Protein AF-A7SGN0-F1 (afdb_monomer_lite)

InterPro domains:
  IPR000584 Voltage-dependent calcium channel, L-type, beta subunit [PR01626] (2-16)
  IPR000584 Voltage-dependent calcium channel, L-type, beta subunit [PR01626] (17-31)
  IPR000584 Voltage-dependent calcium channel, L-type, beta subunit [PR01626] (32-47)
  IPR000584 Voltage-dependent calcium channel, L-type, beta subunit [PR01626] (48-62)
  IPR000584 Voltage-dependent calcium channel, L-type, beta subunit [PR01626] (83-97)
  IPR000584 Voltage-dependent calcium channel, L-type, beta subunit [PR01626] (98-113)
  IPR000584 Voltage-dependent calcium channel, L-type, beta subunit [PR01626] (116-132)
  IPR000584 Voltage-dependent calcium channel, L-type, beta subunit [PR01626] (151-162)
  IPR008145 Guanylate kinase/L-type calcium channel beta subunit [PF00625] (9-187)
  IPR008145 Guanylate kinase/L-type calcium channel beta subunit [SM00072] (8-189)
  IPR027417 P-loop containing nucleoside triphosphate hydrolase [G3DSA:3.40.50.300] (10-194)
  IPR027417 P-loop containing nucleoside triphosphate hydrolase [SSF52540] (8-192)

Structure (mmCIF, N/CA/C/O backbone):
data_AF-A7SGN0-F1
#
_entry.id   AF-A7SGN0-F1
#
loop_
_atom_site.group_PDB
_atom_site.id
_atom_site.type_symbol
_atom_site.label_atom_id
_atom_site.label_alt_id
_atom_site.label_comp_id
_atom_site.label_asym_id
_atom_site.label_entity_id
_atom_site.label_seq_id
_atom_site.pdbx_PDB_ins_code
_atom_site.Cartn_x
_atom_site.Cartn_y
_atom_site.Cartn_z
_atom_site.occupancy
_atom_site.B_iso_or_equiv
_atom_site.auth_seq_id
_atom_site.auth_comp_id
_atom_site.auth_asym_id
_atom_site.auth_atom_id
_atom_site.pdbx_PDB_model_num
ATOM 1 N N . PRO A 1 1 ? 1.847 -3.133 27.136 1.00 65.00 1 PRO A N 1
ATOM 2 C CA . PRO A 1 1 ? 0.813 -3.949 27.829 1.00 65.00 1 PRO A CA 1
ATOM 3 C C . PRO A 1 1 ? 0.774 -5.333 27.152 1.00 65.00 1 PRO A C 1
ATOM 5 O O . PRO A 1 1 ? 1.504 -5.464 26.176 1.00 65.00 1 PRO A O 1
ATOM 8 N N . PRO A 1 2 ? 0.049 -6.362 27.632 1.00 83.50 2 PRO A N 1
ATOM 9 C CA . PRO A 1 2 ? -0.048 -7.627 26.886 1.00 83.50 2 PRO A CA 1
ATOM 10 C C . PRO A 1 2 ? -0.832 -7.475 25.571 1.00 83.50 2 PRO A C 1
ATOM 12 O O . PRO A 1 2 ? -0.606 -8.236 24.641 1.00 83.50 2 PRO A O 1
ATOM 15 N N . TYR A 1 3 ? -1.699 -6.461 25.488 1.00 84.56 3 TYR A N 1
ATOM 16 C CA . TYR A 1 3 ? -2.471 -6.112 24.299 1.00 84.56 3 TYR A CA 1
ATOM 17 C C . TYR A 1 3 ? -2.173 -4.684 23.856 1.00 84.56 3 TYR A C 1
ATOM 19 O O . TYR A 1 3 ? -1.850 -3.816 24.677 1.00 84.56 3 TYR A O 1
ATOM 27 N N . GLU A 1 4 ? -2.322 -4.452 22.559 1.00 82.69 4 GLU A N 1
ATOM 28 C CA . GLU A 1 4 ? -2.189 -3.150 21.920 1.00 82.69 4 GLU A CA 1
ATOM 29 C C . GLU A 1 4 ? -3.465 -2.846 21.147 1.00 82.69 4 GLU A C 1
ATOM 31 O O . GLU A 1 4 ? -4.068 -3.734 20.546 1.00 82.69 4 GLU A O 1
ATOM 36 N N . VAL A 1 5 ? -3.886 -1.584 21.190 1.00 87.38 5 VAL A N 1
ATOM 37 C CA . VAL A 1 5 ? -5.016 -1.121 20.388 1.00 87.38 5 VAL A CA 1
ATOM 38 C C . VAL A 1 5 ? -4.517 -0.911 18.965 1.00 87.38 5 VAL A C 1
ATOM 40 O O . VAL A 1 5 ? -3.531 -0.206 18.757 1.00 87.38 5 VAL A O 1
ATOM 43 N N . VAL A 1 6 ? -5.209 -1.527 18.015 1.00 92.75 6 VAL A N 1
ATOM 44 C CA . VAL A 1 6 ? -4.994 -1.381 16.574 1.00 92.75 6 VAL A CA 1
ATOM 45 C C . VAL A 1 6 ? -6.333 -1.055 15.902 1.00 92.75 6 VAL A C 1
ATOM 47 O O . VAL A 1 6 ? -7.386 -1.267 16.516 1.00 92.75 6 VAL A O 1
ATOM 50 N N . PRO A 1 7 ? -6.334 -0.513 14.673 1.00 94.44 7 PRO A N 1
ATOM 51 C CA . PRO A 1 7 ? -7.563 -0.282 13.921 1.00 94.44 7 PRO A CA 1
ATOM 52 C C . PRO A 1 7 ? -8.379 -1.573 13.746 1.00 94.44 7 PRO A C 1
ATOM 54 O O . PRO A 1 7 ? -7.808 -2.655 13.618 1.00 94.44 7 PRO A O 1
ATOM 57 N N . ALA A 1 8 ? -9.711 -1.458 13.706 1.00 92.94 8 ALA A N 1
ATOM 58 C CA . ALA A 1 8 ? -10.604 -2.618 13.566 1.00 92.94 8 ALA A CA 1
ATOM 59 C C . ALA A 1 8 ? -10.400 -3.358 12.229 1.00 92.94 8 ALA A C 1
ATOM 61 O O . ALA A 1 8 ? -10.474 -4.581 12.163 1.00 92.94 8 ALA A O 1
ATOM 62 N N . THR A 1 9 ? -10.066 -2.604 11.183 1.00 96.94 9 THR A N 1
ATOM 63 C CA . THR A 1 9 ? -9.566 -3.113 9.904 1.00 96.94 9 THR A CA 1
ATOM 64 C C . THR A 1 9 ? -8.139 -2.621 9.724 1.00 96.94 9 THR A C 1
ATOM 66 O O . THR A 1 9 ? -7.898 -1.415 9.746 1.00 96.94 9 THR A O 1
ATOM 69 N N . ARG A 1 10 ? -7.183 -3.533 9.528 1.00 97.69 10 ARG A N 1
ATOM 70 C CA . ARG A 1 10 ? -5.787 -3.174 9.250 1.00 97.69 10 ARG A CA 1
ATOM 71 C C . ARG A 1 10 ? -5.743 -2.405 7.919 1.00 97.69 10 ARG A C 1
ATOM 73 O O . ARG A 1 10 ? -6.211 -2.933 6.908 1.00 97.69 10 ARG A O 1
ATOM 80 N N . PRO A 1 11 ? -5.210 -1.171 7.881 1.00 98.06 11 PRO A N 1
ATOM 81 C CA . PRO A 1 11 ? -5.116 -0.420 6.638 1.00 98.06 11 PRO A CA 1
ATOM 82 C C . PRO A 1 11 ? -4.122 -1.082 5.677 1.00 98.06 11 PRO A C 1
ATOM 84 O O . PRO A 1 11 ? -3.054 -1.527 6.087 1.00 98.06 11 PRO A O 1
ATOM 87 N N . ILE A 1 12 ? -4.450 -1.111 4.391 1.00 98.69 12 ILE A N 1
ATOM 88 C CA . ILE A 1 12 ? -3.600 -1.649 3.330 1.00 98.69 12 ILE A CA 1
ATOM 89 C C . ILE A 1 12 ? -2.629 -0.570 2.854 1.00 98.69 12 ILE A C 1
ATOM 91 O O . ILE A 1 12 ? -3.043 0.532 2.487 1.00 98.69 12 ILE A O 1
ATOM 95 N N . ILE A 1 13 ? -1.343 -0.902 2.805 1.00 98.56 13 ILE A N 1
ATOM 96 C CA . ILE A 1 13 ? -0.293 -0.072 2.213 1.00 98.56 13 ILE A CA 1
ATOM 97 C C . ILE A 1 13 ? 0.372 -0.872 1.104 1.00 98.56 13 ILE A C 1
ATOM 99 O O . ILE A 1 13 ? 0.836 -1.986 1.326 1.00 98.56 13 ILE A O 1
ATOM 103 N N . VAL A 1 14 ? 0.437 -0.281 -0.088 1.00 98.62 14 VAL A N 1
ATOM 104 C CA . VAL A 1 14 ? 1.143 -0.865 -1.231 1.00 98.62 14 VAL A CA 1
ATOM 105 C C . VAL A 1 14 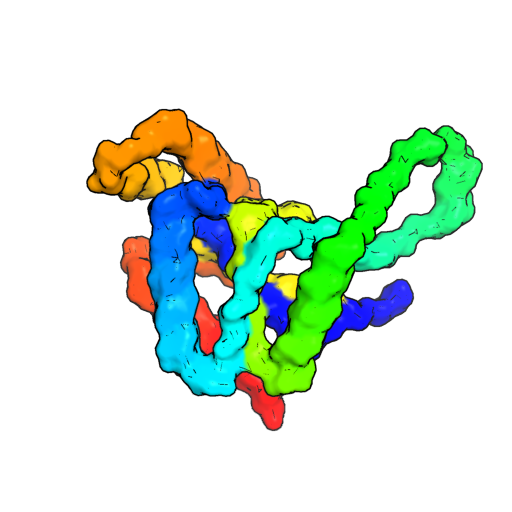? 2.517 -0.213 -1.353 1.00 98.62 14 VAL A C 1
ATOM 107 O O . VAL A 1 14 ? 2.622 1.014 -1.315 1.00 98.62 14 VAL A O 1
ATOM 110 N N . LEU A 1 15 ? 3.553 -1.033 -1.500 1.00 98.56 15 LEU A N 1
ATOM 111 C CA . LEU A 1 15 ? 4.943 -0.652 -1.737 1.00 98.56 15 LEU A CA 1
ATOM 112 C C . LEU A 1 15 ? 5.406 -1.168 -3.106 1.00 98.56 15 LEU A C 1
ATOM 114 O O . LEU A 1 15 ? 4.894 -2.164 -3.615 1.00 98.56 15 LEU A O 1
ATOM 118 N N . GLY A 1 16 ? 6.449 -0.548 -3.657 1.00 97.38 16 GLY A N 1
ATOM 119 C CA . GLY A 1 16 ? 7.073 -0.990 -4.904 1.00 97.38 16 GLY A CA 1
ATOM 120 C C . GLY A 1 16 ? 6.314 -0.561 -6.169 1.00 97.38 16 GLY A C 1
ATOM 121 O O . GLY A 1 16 ? 5.368 0.199 -6.092 1.00 97.38 16 GLY A O 1
ATOM 122 N N . PRO A 1 17 ? 6.762 -0.951 -7.372 1.00 96.81 17 PRO A N 1
ATOM 123 C CA . PRO A 1 17 ? 8.026 -1.641 -7.626 1.00 96.81 17 PRO A CA 1
ATOM 124 C C . PRO A 1 17 ? 9.260 -0.789 -7.327 1.00 96.81 17 PRO A C 1
ATOM 126 O O . PRO A 1 17 ? 10.374 -1.303 -7.280 1.00 96.81 17 PRO A O 1
ATOM 129 N N . SER A 1 18 ? 9.091 0.516 -7.127 1.00 96.81 18 SER A N 1
ATOM 130 C CA . SER A 1 18 ? 10.164 1.454 -6.812 1.00 96.81 18 SER A CA 1
ATOM 131 C C . SER A 1 18 ? 9.656 2.550 -5.876 1.00 96.81 18 SER A C 1
ATOM 133 O O . SER A 1 18 ? 8.632 2.395 -5.219 1.00 96.81 18 SER A O 1
ATOM 135 N N . LEU A 1 19 ? 10.378 3.665 -5.816 1.00 95.69 19 LEU A N 1
ATOM 136 C CA . LEU A 1 19 ? 9.994 4.843 -5.057 1.00 95.69 19 LEU A CA 1
ATOM 137 C C . LEU A 1 19 ? 8.707 5.466 -5.626 1.00 95.69 19 LEU A C 1
ATOM 139 O O . LEU A 1 19 ? 8.534 5.557 -6.846 1.00 95.69 19 LEU A O 1
ATOM 143 N N . ARG A 1 20 ? 7.833 5.919 -4.730 1.00 95.00 20 ARG A N 1
ATOM 144 C CA . ARG A 1 20 ? 6.690 6.802 -4.980 1.00 95.00 20 ARG A CA 1
ATOM 145 C C . ARG A 1 20 ? 7.161 8.180 -5.455 1.00 95.00 20 ARG A C 1
ATOM 147 O O . ARG A 1 20 ? 8.324 8.547 -5.271 1.00 95.00 20 ARG A O 1
ATOM 154 N N . GLY A 1 21 ? 6.262 8.939 -6.079 1.00 93.25 21 GLY A N 1
ATOM 155 C CA . GLY A 1 21 ? 6.582 10.246 -6.670 1.00 93.25 21 GLY A CA 1
ATOM 156 C C . GLY A 1 21 ? 7.261 10.146 -8.041 1.00 93.25 21 GLY A C 1
ATOM 157 O O . GLY A 1 21 ? 7.720 11.150 -8.593 1.00 93.25 21 GLY A O 1
ATOM 158 N N . TYR A 1 22 ? 7.334 8.935 -8.600 1.00 93.44 22 TYR A N 1
ATOM 159 C CA . TYR A 1 22 ? 7.829 8.668 -9.942 1.00 93.44 22 TYR A CA 1
ATOM 160 C C . TYR A 1 22 ? 6.749 8.009 -10.789 1.00 93.44 22 TYR A C 1
ATOM 162 O O . TYR A 1 22 ? 6.001 7.143 -10.342 1.00 93.44 22 TYR A O 1
ATOM 170 N N . GLU A 1 23 ? 6.723 8.397 -12.062 1.00 93.12 23 GLU A N 1
ATOM 171 C CA . GLU A 1 23 ? 5.628 8.104 -12.984 1.00 93.12 23 GLU A CA 1
ATOM 172 C C . GLU A 1 23 ? 5.308 6.607 -13.122 1.00 93.12 23 GLU A C 1
ATOM 174 O O . GLU A 1 23 ? 4.135 6.250 -13.149 1.00 93.12 23 GLU A O 1
ATOM 179 N N . VAL A 1 24 ? 6.316 5.728 -13.200 1.00 94.00 24 VAL A N 1
ATOM 180 C CA . VAL A 1 24 ? 6.081 4.279 -13.354 1.00 94.00 24 VAL A CA 1
ATOM 181 C C . VAL A 1 24 ? 5.391 3.710 -12.111 1.00 94.00 24 VAL A C 1
ATOM 183 O O . VAL A 1 24 ? 4.318 3.123 -12.235 1.00 94.00 24 VAL A O 1
ATOM 186 N N . THR A 1 25 ? 5.962 3.937 -10.926 1.00 96.12 25 THR A N 1
ATOM 187 C CA . THR A 1 25 ? 5.409 3.476 -9.644 1.00 96.12 25 THR A CA 1
ATOM 188 C C . THR A 1 25 ? 4.004 4.028 -9.407 1.00 96.12 25 THR A C 1
ATOM 190 O O . THR A 1 25 ? 3.069 3.272 -9.146 1.00 96.12 25 THR A O 1
ATOM 193 N N . ASP A 1 26 ? 3.821 5.343 -9.563 1.00 96.19 26 ASP A N 1
ATOM 194 C CA . ASP A 1 26 ? 2.551 6.001 -9.247 1.00 96.19 26 ASP A CA 1
ATOM 195 C C . ASP A 1 26 ? 1.432 5.598 -10.216 1.00 96.19 26 ASP A C 1
ATOM 197 O O . ASP A 1 26 ? 0.273 5.489 -9.812 1.00 96.19 26 ASP A O 1
ATOM 201 N N . LEU A 1 27 ? 1.747 5.334 -11.490 1.00 96.25 27 LEU A N 1
ATOM 202 C CA . LEU A 1 27 ? 0.755 4.832 -12.441 1.00 96.25 27 LEU A CA 1
ATOM 203 C C . LEU A 1 27 ? 0.354 3.388 -12.158 1.00 96.25 27 LEU A C 1
ATOM 205 O O . LEU A 1 27 ? -0.831 3.079 -12.278 1.00 96.25 27 LEU A O 1
ATOM 209 N N . MET A 1 28 ? 1.293 2.529 -11.752 1.00 97.12 28 MET A N 1
ATOM 210 C CA . MET A 1 28 ? 0.972 1.160 -11.340 1.00 97.12 28 MET A CA 1
ATOM 211 C C . MET A 1 28 ? 0.078 1.158 -10.099 1.00 97.12 28 MET A C 1
ATOM 213 O O . MET A 1 28 ? -0.975 0.523 -10.108 1.00 97.12 28 MET A O 1
ATOM 217 N N . HIS A 1 29 ? 0.419 1.951 -9.079 1.00 98.31 29 HIS A N 1
ATOM 218 C CA . HIS A 1 29 ? -0.422 2.121 -7.890 1.00 98.31 29 HIS A CA 1
ATOM 219 C C . HIS A 1 29 ? -1.809 2.644 -8.254 1.00 98.31 29 HIS A C 1
ATOM 221 O O . HIS A 1 29 ? -2.818 2.070 -7.857 1.00 98.31 29 HIS A O 1
ATOM 227 N N . LYS A 1 30 ? -1.884 3.697 -9.075 1.00 98.31 30 LYS A N 1
ATOM 228 C CA . LYS A 1 30 ? -3.160 4.261 -9.524 1.00 98.31 30 LYS A CA 1
ATOM 229 C C . LYS A 1 30 ? -4.010 3.236 -10.276 1.00 98.31 30 LYS A C 1
ATOM 231 O O . LYS A 1 30 ? -5.223 3.195 -10.071 1.00 98.31 30 LYS A O 1
ATOM 236 N N . ALA A 1 31 ? -3.405 2.428 -11.145 1.00 98.50 31 ALA A N 1
ATOM 237 C CA . ALA A 1 31 ? -4.105 1.375 -11.873 1.00 98.50 31 ALA A CA 1
ATOM 238 C C . ALA A 1 31 ? -4.644 0.297 -10.918 1.00 98.50 31 ALA A C 1
ATOM 240 O O . ALA A 1 31 ? -5.831 -0.027 -10.988 1.00 98.50 31 ALA A O 1
ATOM 241 N N . LEU A 1 32 ? -3.823 -0.158 -9.968 1.00 98.62 32 LEU A N 1
ATOM 242 C CA . LEU A 1 32 ? -4.204 -1.133 -8.945 1.00 98.62 32 LEU A CA 1
ATOM 243 C C . LEU A 1 32 ? -5.353 -0.603 -8.073 1.00 98.62 32 LEU A C 1
ATOM 245 O O . LEU A 1 32 ? -6.369 -1.262 -7.883 1.00 98.62 32 LEU A O 1
ATOM 249 N N . TYR A 1 33 ? -5.255 0.642 -7.612 1.00 98.56 33 TYR A N 1
ATOM 250 C CA . TYR A 1 33 ? -6.284 1.309 -6.813 1.00 98.56 33 TYR A CA 1
ATOM 251 C C . TYR A 1 33 ? -7.600 1.495 -7.572 1.00 98.56 33 TYR A C 1
ATOM 253 O O . TYR A 1 33 ? -8.678 1.370 -6.990 1.00 98.56 33 TYR A O 1
ATOM 261 N N . ASN A 1 34 ? -7.540 1.766 -8.877 1.00 98.56 34 ASN A N 1
ATOM 262 C CA . ASN A 1 34 ? -8.732 1.821 -9.720 1.00 98.56 34 ASN A CA 1
ATOM 263 C C . ASN A 1 34 ? -9.385 0.444 -9.879 1.00 98.56 34 ASN A C 1
ATOM 265 O O . ASN A 1 34 ? -10.613 0.360 -9.878 1.00 98.56 34 ASN A O 1
ATOM 269 N N . TYR A 1 35 ? -8.589 -0.620 -10.003 1.00 98.69 35 TYR A N 1
ATOM 270 C CA . TYR A 1 35 ? -9.095 -1.990 -9.995 1.00 98.69 35 TYR A CA 1
ATOM 271 C C . TYR A 1 35 ? -9.789 -2.311 -8.661 1.00 98.69 35 TYR A C 1
ATOM 273 O O . TYR A 1 35 ? -10.955 -2.709 -8.660 1.00 98.69 35 TYR A O 1
ATOM 281 N N . LEU A 1 36 ? -9.136 -2.031 -7.527 1.00 98.56 36 LEU A N 1
ATOM 282 C CA . LEU A 1 36 ? -9.695 -2.285 -6.196 1.00 98.56 36 LEU A CA 1
ATOM 283 C C . LEU A 1 36 ? -10.990 -1.503 -5.944 1.00 98.56 36 LEU A C 1
ATOM 285 O O . LEU A 1 36 ? -11.961 -2.073 -5.455 1.00 98.56 36 LEU A O 1
ATOM 289 N N . LYS A 1 37 ? -11.048 -0.224 -6.342 1.00 98.31 37 LYS A N 1
ATOM 290 C CA . LYS A 1 37 ? -12.272 0.596 -6.267 1.00 98.31 37 LYS A CA 1
ATOM 291 C C . LYS A 1 37 ? -13.453 -0.028 -7.004 1.00 98.31 37 LYS A C 1
ATOM 293 O O . LYS A 1 37 ? -14.582 0.093 -6.538 1.00 98.31 37 LYS A O 1
ATOM 298 N N . LYS A 1 38 ? -13.206 -0.662 -8.154 1.00 98.38 38 LYS A N 1
ATOM 299 C CA . LYS A 1 38 ? -14.248 -1.341 -8.935 1.00 98.38 38 LYS A CA 1
ATOM 300 C C . LYS A 1 38 ? -14.659 -2.662 -8.287 1.00 98.38 38 LYS A C 1
ATOM 302 O O . LYS A 1 38 ? -15.852 -2.900 -8.141 1.00 98.38 38 LYS A O 1
ATOM 307 N N . ARG A 1 39 ? -13.692 -3.497 -7.885 1.00 98.19 39 ARG A N 1
ATOM 308 C CA . ARG A 1 39 ? -13.957 -4.816 -7.280 1.00 98.19 39 ARG A CA 1
ATOM 309 C C . ARG A 1 39 ? -14.696 -4.701 -5.945 1.00 98.19 39 ARG A C 1
ATOM 311 O O . ARG A 1 39 ? -15.665 -5.413 -5.717 1.00 98.19 39 ARG A O 1
ATOM 318 N N . PHE A 1 40 ? -14.271 -3.771 -5.093 1.00 98.00 40 PHE A N 1
ATOM 319 C CA . PHE A 1 40 ? -14.796 -3.573 -3.740 1.00 98.00 40 PHE A CA 1
ATOM 320 C C . PHE A 1 40 ? -15.707 -2.343 -3.645 1.00 98.00 40 PHE A C 1
ATOM 322 O O . PHE A 1 40 ? -15.684 -1.615 -2.651 1.00 98.00 40 PHE A O 1
ATOM 329 N N . ALA A 1 41 ? -16.501 -2.077 -4.687 1.00 97.56 41 ALA A N 1
ATOM 330 C CA . ALA A 1 41 ? -17.407 -0.933 -4.724 1.00 97.56 41 ALA A CA 1
ATOM 331 C C . ALA A 1 41 ? -18.317 -0.898 -3.479 1.00 97.56 41 ALA A C 1
ATOM 333 O O . ALA A 1 41 ? -18.965 -1.885 -3.135 1.00 97.56 41 ALA A O 1
ATOM 334 N N . GLY A 1 42 ? -18.325 0.238 -2.775 1.00 95.94 42 GLY A N 1
ATOM 335 C CA . GLY A 1 42 ? -19.069 0.426 -1.522 1.00 95.94 42 GLY A CA 1
ATOM 336 C C . GLY A 1 42 ? -18.420 -0.175 -0.266 1.00 95.94 42 GLY A C 1
ATOM 337 O O . GLY A 1 42 ? -18.896 0.098 0.829 1.00 95.94 42 GLY A O 1
ATOM 338 N N . LYS A 1 43 ? -17.331 -0.941 -0.405 1.00 96.94 43 LYS A N 1
ATOM 339 C CA . LYS A 1 43 ? -16.627 -1.626 0.697 1.00 96.94 43 LYS A CA 1
ATOM 340 C C . LYS A 1 43 ? -15.202 -1.119 0.929 1.00 96.94 43 LYS A C 1
ATOM 342 O O . LYS A 1 43 ? -14.583 -1.494 1.918 1.00 96.94 43 LYS A O 1
ATOM 347 N N . ILE A 1 44 ? -14.666 -0.294 0.025 1.00 98.00 44 ILE A N 1
ATOM 348 C CA . ILE A 1 44 ? -13.288 0.210 0.081 1.00 98.00 44 ILE A CA 1
ATOM 349 C C . ILE A 1 44 ? -13.220 1.737 0.108 1.00 98.00 44 ILE A C 1
ATOM 351 O O . ILE A 1 44 ? -13.860 2.427 -0.686 1.00 98.00 44 ILE A O 1
ATOM 355 N N . ASN A 1 45 ? -12.364 2.258 0.980 1.00 97.56 45 ASN A N 1
ATOM 356 C CA . ASN A 1 45 ? -11.961 3.653 1.051 1.00 97.56 45 ASN A CA 1
ATOM 357 C C . ASN A 1 45 ? -10.489 3.770 0.645 1.00 97.56 45 ASN A C 1
ATOM 359 O O . ASN A 1 45 ? -9.630 3.113 1.225 1.00 97.56 45 ASN A O 1
ATOM 363 N N . ILE A 1 46 ? -10.180 4.628 -0.330 1.00 98.06 46 ILE A N 1
ATOM 364 C CA . ILE A 1 46 ? -8.790 4.978 -0.659 1.00 98.06 46 ILE A CA 1
ATOM 365 C C . ILE A 1 46 ? -8.510 6.360 -0.087 1.00 98.06 46 ILE A C 1
ATOM 367 O O . ILE A 1 46 ? -9.071 7.350 -0.559 1.00 98.06 46 ILE A O 1
ATOM 371 N N . TYR A 1 47 ? -7.666 6.406 0.936 1.00 98.12 47 TYR A N 1
ATOM 372 C CA . TYR A 1 47 ? -7.331 7.607 1.682 1.00 98.12 47 TYR A CA 1
ATOM 373 C C . TYR A 1 47 ? -5.919 8.071 1.327 1.00 98.12 47 TYR A C 1
ATOM 375 O O . TYR A 1 47 ? -4.946 7.364 1.584 1.00 98.12 47 TYR A O 1
ATOM 383 N N . LYS A 1 48 ? -5.808 9.254 0.715 1.00 97.50 48 LYS A N 1
ATOM 384 C CA . LYS A 1 48 ? -4.518 9.856 0.369 1.00 97.50 48 LYS A CA 1
ATOM 385 C C . LYS A 1 48 ? -3.985 10.671 1.543 1.00 97.50 48 LYS A C 1
ATOM 387 O O . LYS A 1 48 ? -4.710 11.510 2.069 1.00 97.50 48 LYS A O 1
ATOM 392 N N . THR A 1 49 ? -2.717 10.473 1.889 1.00 95.44 49 THR A N 1
ATOM 393 C CA . THR A 1 49 ? -2.025 11.253 2.922 1.00 95.44 49 THR A CA 1
ATOM 394 C C . THR A 1 49 ? -0.616 11.633 2.476 1.00 95.44 49 THR A C 1
ATOM 396 O O . THR A 1 49 ? 0.045 10.891 1.750 1.00 95.44 49 THR A O 1
ATOM 399 N N . HIS A 1 50 ? -0.154 12.805 2.906 1.00 93.12 50 HIS A N 1
ATOM 400 C CA . HIS A 1 50 ? 1.221 13.265 2.688 1.00 93.12 50 HIS A CA 1
ATOM 401 C C . HIS A 1 50 ? 2.110 13.049 3.919 1.00 93.12 50 HIS A C 1
ATOM 403 O O . HIS A 1 50 ? 3.332 13.153 3.814 1.00 93.12 50 HIS A O 1
ATOM 409 N N . ALA A 1 51 ? 1.517 12.717 5.069 1.00 92.75 51 ALA A N 1
ATOM 410 C CA . ALA A 1 51 ? 2.263 12.466 6.288 1.00 92.75 51 ALA A CA 1
ATOM 411 C C . ALA A 1 51 ? 2.943 11.090 6.248 1.00 92.75 51 ALA A C 1
ATOM 413 O O . ALA A 1 51 ? 2.392 10.106 5.741 1.00 92.75 51 ALA A O 1
ATOM 414 N N . ASP A 1 52 ? 4.127 11.004 6.855 1.00 92.94 52 ASP A N 1
ATOM 415 C CA . ASP A 1 52 ? 4.778 9.724 7.121 1.00 92.94 52 ASP A CA 1
ATOM 416 C C . ASP A 1 52 ? 4.133 9.063 8.349 1.00 92.94 52 ASP A C 1
ATOM 418 O O . ASP A 1 52 ? 4.603 9.186 9.483 1.00 92.94 52 ASP A O 1
ATOM 422 N N . ILE A 1 53 ? 3.017 8.364 8.125 1.00 94.12 53 ILE A N 1
ATOM 423 C CA . ILE A 1 53 ? 2.321 7.601 9.173 1.00 94.12 53 ILE A CA 1
ATOM 424 C C . ILE A 1 53 ? 3.187 6.479 9.769 1.00 94.12 53 ILE A C 1
ATOM 426 O O . ILE A 1 53 ? 2.902 6.014 10.873 1.00 94.12 53 ILE A O 1
ATOM 430 N N . GLY A 1 54 ? 4.280 6.088 9.099 1.00 92.94 54 GLY A N 1
ATOM 431 C CA . GLY A 1 54 ? 5.271 5.158 9.633 1.00 92.94 54 GLY A CA 1
ATOM 432 C C . GLY A 1 54 ? 5.962 5.680 10.896 1.00 92.94 54 GLY A C 1
ATOM 433 O O . GLY A 1 54 ? 6.449 4.884 11.699 1.00 92.94 54 GLY A O 1
ATOM 434 N N . LEU A 1 55 ? 5.948 6.997 11.133 1.00 92.50 55 LEU A N 1
ATOM 435 C CA . LEU A 1 55 ? 6.458 7.620 12.360 1.00 92.50 55 LEU A CA 1
ATOM 436 C C . LEU A 1 55 ? 5.568 7.379 13.584 1.00 92.50 55 LEU A C 1
ATOM 438 O O . LE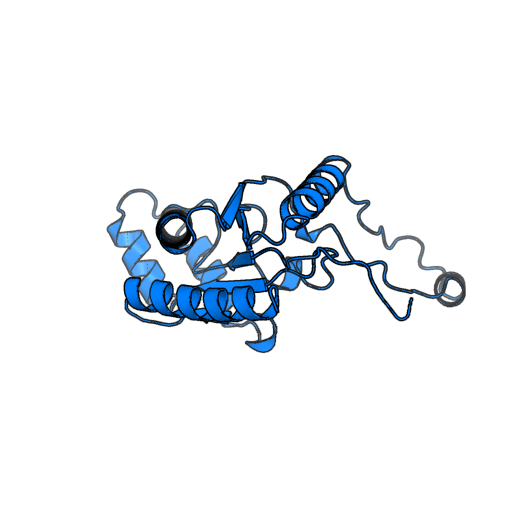U A 1 55 ? 6.028 7.543 14.715 1.00 92.50 55 LEU A O 1
ATOM 442 N N . SER A 1 56 ? 4.310 6.977 13.390 1.00 91.44 56 SER A N 1
ATOM 443 C CA . SER A 1 56 ? 3.437 6.582 14.493 1.00 91.44 56 SER A CA 1
ATOM 444 C C . SER A 1 56 ? 3.820 5.187 14.973 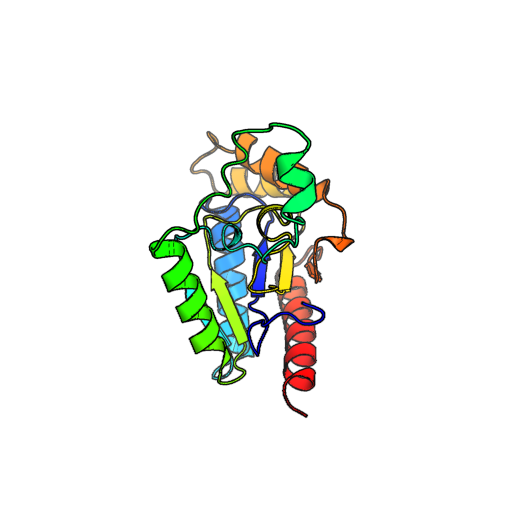1.00 91.44 56 SER A C 1
ATOM 446 O O . SER A 1 56 ? 3.361 4.177 14.436 1.00 91.44 56 SER A O 1
ATOM 448 N N . LYS A 1 57 ? 4.713 5.129 15.963 1.00 90.25 57 LYS A N 1
ATOM 449 C CA . LYS A 1 57 ? 5.223 3.876 16.524 1.00 90.25 57 LYS A CA 1
ATOM 450 C C . LYS A 1 57 ? 4.424 3.424 17.739 1.00 90.25 57 LYS A C 1
ATOM 452 O O . LYS A 1 57 ? 3.965 4.234 18.546 1.00 90.25 57 LYS A O 1
ATOM 457 N N . ARG A 1 58 ? 4.315 2.108 17.895 1.00 80.69 58 ARG A N 1
ATOM 458 C CA . ARG A 1 58 ? 3.851 1.462 19.121 1.00 80.69 58 ARG A CA 1
ATOM 459 C C . ARG A 1 58 ? 4.746 1.863 20.288 1.00 80.69 58 ARG A C 1
ATOM 461 O O . ARG A 1 58 ? 5.955 2.033 20.128 1.00 80.69 58 ARG A O 1
ATOM 468 N N . SER A 1 59 ? 4.157 2.028 21.470 1.00 67.69 59 SER A N 1
ATOM 469 C CA . SER A 1 59 ? 4.933 2.367 22.663 1.00 67.69 59 SER A CA 1
ATOM 470 C C . SER A 1 59 ? 5.817 1.1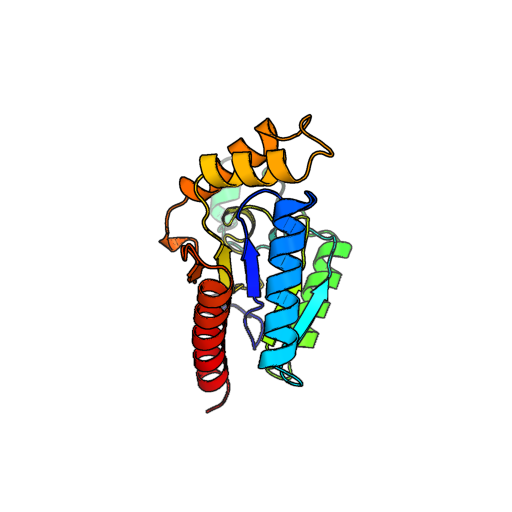80 23.057 1.00 67.69 59 SER A C 1
ATOM 472 O O . SER A 1 59 ? 5.370 0.221 23.684 1.00 67.69 59 SER A O 1
ATOM 474 N N . SER A 1 60 ? 7.097 1.234 22.685 1.00 57.91 60 SER A N 1
ATOM 475 C CA . SER A 1 60 ? 8.069 0.248 23.140 1.00 57.91 60 SER A CA 1
ATOM 476 C C . SER A 1 60 ? 8.241 0.400 24.651 1.00 57.91 60 SER A C 1
ATOM 478 O O . SER A 1 60 ? 8.612 1.458 25.166 1.00 57.91 60 SER A O 1
ATOM 480 N N . LYS A 1 61 ? 7.933 -0.663 25.398 1.00 52.44 61 LYS A N 1
ATOM 481 C CA . LYS A 1 61 ? 8.270 -0.763 26.820 1.00 52.44 61 LYS A CA 1
ATOM 482 C C . LYS A 1 61 ? 9.795 -0.812 26.965 1.00 52.44 61 LYS A C 1
ATOM 484 O O . LYS A 1 61 ? 10.363 -1.881 27.137 1.00 52.44 61 LYS A O 1
ATOM 489 N N . SER A 1 62 ? 10.471 0.332 26.932 1.00 41.25 62 SER A N 1
ATOM 490 C CA . SER A 1 62 ? 11.759 0.443 27.615 1.00 41.25 62 SER A CA 1
ATOM 491 C C . SER A 1 62 ? 11.459 0.705 29.088 1.00 41.25 62 SER A C 1
ATOM 493 O O . SER A 1 62 ? 10.866 1.740 29.407 1.00 41.25 62 SER A O 1
ATOM 495 N N . ASN A 1 63 ? 11.839 -0.209 29.976 1.00 41.47 63 ASN A N 1
ATOM 496 C CA . ASN A 1 63 ? 11.773 0.020 31.417 1.00 41.47 63 ASN A CA 1
ATOM 497 C C . ASN A 1 63 ? 12.472 1.353 31.770 1.00 41.47 63 ASN A C 1
ATOM 499 O O . ASN A 1 63 ? 13.619 1.551 31.360 1.00 41.47 63 ASN A O 1
ATOM 503 N N . PRO A 1 64 ? 11.839 2.260 32.540 1.00 46.19 64 PRO A N 1
ATOM 504 C CA . PRO A 1 64 ? 12.486 3.490 33.008 1.00 46.19 64 PRO A CA 1
ATOM 505 C C . PRO A 1 64 ? 13.804 3.210 33.755 1.00 46.19 64 PRO A C 1
ATOM 507 O O . PRO A 1 64 ? 14.795 3.902 33.541 1.00 46.19 64 PRO A O 1
ATOM 510 N N . ASN A 1 65 ? 13.851 2.111 34.521 1.00 45.03 65 ASN A N 1
ATOM 511 C CA . ASN A 1 65 ? 14.999 1.730 35.353 1.00 45.03 65 ASN A CA 1
ATOM 512 C C . ASN A 1 65 ? 16.256 1.273 34.583 1.00 45.03 65 ASN A C 1
ATOM 514 O O . ASN A 1 65 ? 17.332 1.223 35.176 1.00 45.03 65 ASN A O 1
ATOM 518 N N . GLU A 1 66 ? 16.167 0.937 33.290 1.00 45.97 66 GLU A N 1
ATOM 519 C CA . GLU A 1 66 ? 17.361 0.633 32.473 1.00 45.97 66 GLU A CA 1
ATOM 520 C C . GLU A 1 66 ? 17.957 1.884 31.822 1.00 45.97 66 GLU A C 1
ATOM 522 O O . GLU A 1 66 ? 19.172 1.966 31.637 1.00 45.97 66 GLU A O 1
ATOM 527 N N . LYS A 1 67 ? 17.125 2.890 31.524 1.00 48.44 67 LYS A N 1
ATOM 528 C CA . LYS A 1 67 ? 17.575 4.159 30.934 1.00 48.44 67 LYS A CA 1
ATOM 529 C C . LYS A 1 67 ? 18.374 5.012 31.919 1.00 48.44 67 LYS A C 1
ATOM 531 O O . LYS A 1 67 ? 19.300 5.703 31.503 1.00 48.44 67 LYS A O 1
ATOM 536 N N . GLU A 1 68 ? 18.063 4.931 33.211 1.00 43.69 68 GLU A N 1
ATOM 537 C CA . GLU A 1 68 ? 18.760 5.697 34.255 1.00 43.69 68 GLU A CA 1
ATOM 538 C C . GLU A 1 68 ? 20.135 5.122 34.628 1.00 43.69 68 GLU A C 1
ATOM 540 O O . GLU A 1 68 ? 20.999 5.859 35.093 1.00 43.69 68 GLU A O 1
ATOM 545 N N . ARG A 1 69 ? 20.397 3.831 34.372 1.00 45.66 69 ARG A N 1
ATOM 546 C CA . ARG A 1 69 ? 21.690 3.202 34.703 1.00 45.66 69 ARG A CA 1
ATOM 547 C C . ARG A 1 69 ? 22.829 3.546 33.746 1.00 45.66 69 ARG A C 1
ATOM 549 O O . ARG A 1 69 ? 23.986 3.376 34.115 1.00 45.66 69 ARG A O 1
ATOM 556 N N . PHE A 1 70 ? 22.522 4.025 32.543 1.00 48.28 70 PHE A N 1
ATOM 557 C CA . PHE A 1 70 ? 23.527 4.216 31.496 1.00 48.28 70 PHE A CA 1
ATOM 558 C C . PHE A 1 70 ? 23.818 5.673 31.122 1.00 48.28 70 PHE A C 1
ATOM 560 O O . PHE A 1 70 ? 24.654 5.889 30.253 1.00 48.28 70 PHE A O 1
ATOM 567 N N . ASN A 1 71 ? 23.196 6.683 31.749 1.00 41.62 71 ASN A N 1
ATOM 568 C CA . ASN A 1 71 ? 23.433 8.101 31.416 1.00 41.62 71 ASN A CA 1
ATOM 569 C C . ASN A 1 71 ? 23.433 8.397 29.893 1.00 41.62 71 ASN A C 1
ATOM 571 O O . ASN A 1 71 ? 24.091 9.330 29.430 1.00 41.62 71 ASN A O 1
ATOM 575 N N . LEU A 1 72 ? 22.669 7.639 29.091 1.00 46.59 72 LEU A N 1
ATOM 576 C CA . LEU A 1 72 ? 22.436 7.951 27.680 1.00 46.59 72 LEU A CA 1
ATOM 577 C C . LEU A 1 72 ? 21.356 9.033 27.583 1.00 46.59 72 LEU A C 1
ATOM 579 O O . LEU A 1 72 ? 20.199 8.798 27.232 1.00 46.59 72 LEU A O 1
ATOM 583 N N . VAL A 1 73 ? 21.753 10.262 27.893 1.00 44.62 73 VAL A N 1
ATOM 584 C CA . VAL A 1 73 ? 21.027 11.445 27.444 1.00 44.62 73 VAL A CA 1
ATOM 585 C C . VAL A 1 73 ? 21.039 11.444 25.908 1.00 44.62 73 VAL A C 1
ATOM 587 O O . VAL A 1 73 ? 22.100 11.471 25.291 1.00 44.62 73 VAL A O 1
ATOM 590 N N . LYS A 1 74 ? 19.827 11.466 25.329 1.00 42.47 74 LYS A N 1
ATOM 591 C CA . LYS A 1 74 ? 19.459 11.571 23.897 1.00 42.47 74 LYS A CA 1
ATOM 592 C C . LYS A 1 74 ? 19.365 10.252 23.115 1.00 42.47 74 LYS A C 1
ATOM 594 O O . LYS A 1 74 ? 20.157 9.973 22.227 1.00 42.47 74 LYS A O 1
ATOM 599 N N . SER A 1 75 ? 18.254 9.542 23.286 1.00 40.16 75 SER A N 1
ATOM 600 C CA . SER A 1 75 ? 17.540 9.016 22.115 1.00 40.16 75 SER A CA 1
ATOM 601 C C . SER A 1 75 ? 16.225 9.767 22.020 1.00 40.16 75 SER A C 1
ATOM 603 O O . SER A 1 75 ? 15.271 9.480 22.741 1.00 40.16 75 SER A O 1
ATOM 605 N N . GLY A 1 76 ? 16.229 10.816 21.197 1.00 39.72 76 GLY A N 1
ATOM 606 C CA . GLY A 1 76 ? 15.028 11.547 20.835 1.00 39.72 76 GLY A CA 1
ATOM 607 C C . GLY A 1 76 ? 14.079 10.597 20.124 1.00 39.72 76 GLY A C 1
ATOM 608 O O . GLY A 1 76 ? 14.194 10.411 18.918 1.00 39.72 76 GLY A O 1
ATOM 609 N N . GLY A 1 77 ? 13.153 9.992 20.871 1.00 47.97 77 GLY A N 1
ATOM 610 C CA . GLY A 1 77 ? 11.951 9.433 20.273 1.00 47.97 77 GLY A CA 1
ATOM 611 C C . GLY A 1 77 ? 11.328 10.559 19.466 1.00 47.97 77 GLY A C 1
ATOM 612 O O . GLY A 1 77 ? 10.978 11.597 20.034 1.00 47.97 77 GLY A O 1
ATOM 613 N N . GLN A 1 78 ? 11.325 10.413 18.144 1.00 54.34 78 GLN A N 1
ATOM 614 C CA . GLN A 1 78 ? 10.781 11.410 17.240 1.00 54.34 78 GLN A CA 1
ATOM 615 C C . GLN A 1 78 ? 9.333 11.626 17.676 1.00 54.34 78 GLN A C 1
ATOM 617 O O . GLN A 1 78 ? 8.508 10.721 17.567 1.00 54.34 78 GLN A O 1
ATOM 622 N N . ARG A 1 79 ? 9.050 12.773 18.311 1.00 64.38 79 ARG A N 1
ATOM 623 C CA . ARG A 1 79 ? 7.692 13.088 18.754 1.00 64.38 79 ARG A CA 1
ATOM 624 C C . ARG A 1 79 ? 6.824 13.046 17.507 1.00 64.38 79 ARG A C 1
ATOM 626 O O . ARG A 1 79 ? 7.106 13.777 16.557 1.00 64.38 79 ARG A O 1
ATOM 633 N N . VAL A 1 80 ? 5.819 12.171 17.516 1.00 81.12 80 VAL A N 1
ATOM 634 C CA . VAL A 1 80 ? 4.808 12.104 16.461 1.00 81.12 80 VAL A CA 1
ATOM 635 C C . VAL A 1 80 ? 4.295 13.524 16.249 1.00 81.12 80 VAL A C 1
ATOM 637 O O . VAL A 1 80 ? 3.911 14.201 17.207 1.00 81.12 80 VAL A O 1
ATOM 640 N N . THR A 1 81 ? 4.390 14.023 15.018 1.00 89.69 81 THR A N 1
ATOM 641 C CA . THR A 1 81 ? 3.954 15.387 14.725 1.00 89.69 81 THR A CA 1
ATOM 642 C C . THR A 1 81 ? 2.436 15.465 14.860 1.00 89.69 81 THR A C 1
ATOM 644 O O . THR A 1 81 ? 1.732 14.475 14.661 1.00 89.69 81 THR A O 1
ATOM 647 N N . ALA A 1 82 ? 1.903 16.651 15.161 1.00 92.00 82 ALA A N 1
ATOM 648 C CA . ALA A 1 82 ? 0.452 16.848 15.209 1.00 92.00 82 ALA A CA 1
ATOM 649 C C . ALA A 1 82 ? -0.227 16.513 13.865 1.00 92.00 82 ALA A C 1
ATOM 651 O O . ALA A 1 82 ? -1.396 16.150 13.825 1.00 92.00 82 ALA A O 1
ATOM 652 N N . GLU A 1 83 ? 0.502 16.623 12.753 1.00 93.19 83 GLU A N 1
ATOM 653 C CA . GLU A 1 83 ? 0.038 16.172 11.444 1.00 93.19 83 GLU A CA 1
ATOM 654 C C . GLU A 1 83 ? -0.079 14.648 11.379 1.00 93.19 83 GLU A C 1
ATOM 656 O O . GLU A 1 83 ? -1.172 14.153 11.131 1.00 93.19 83 GLU A O 1
ATOM 661 N N . VAL A 1 84 ? 0.988 13.906 11.699 1.00 94.62 84 VAL A N 1
ATOM 662 C CA . VAL A 1 84 ? 0.953 12.434 11.707 1.00 94.62 84 VAL A CA 1
ATOM 663 C C . VAL A 1 84 ? -0.120 11.916 12.667 1.00 94.62 84 VAL A C 1
ATOM 665 O O . VAL A 1 84 ? -0.845 10.986 12.327 1.00 94.62 84 VAL A O 1
ATOM 668 N N . GLN A 1 85 ? -0.267 12.536 13.839 1.00 94.12 85 GLN A N 1
ATOM 669 C CA . GLN A 1 85 ? -1.283 12.150 14.816 1.00 94.12 85 GLN A CA 1
ATOM 670 C C . GLN A 1 85 ? -2.709 12.314 14.263 1.00 94.12 85 GLN A C 1
ATOM 672 O O . GLN A 1 85 ? -3.517 11.395 14.387 1.00 94.12 85 GLN A O 1
ATOM 677 N N . ARG A 1 86 ? -3.007 13.438 13.596 1.00 95.81 86 ARG A N 1
ATOM 678 C CA . ARG A 1 86 ? -4.315 13.662 12.955 1.00 95.81 86 ARG A CA 1
ATOM 679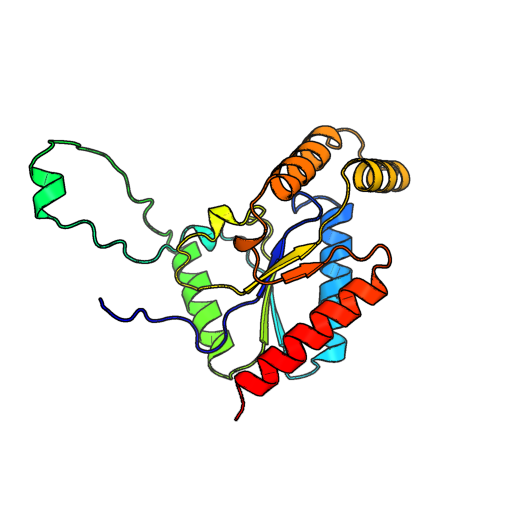 C C . ARG A 1 86 ? -4.597 12.650 11.848 1.00 95.81 86 ARG A C 1
ATOM 681 O O . ARG A 1 86 ? -5.713 12.149 11.750 1.00 95.81 86 ARG A O 1
ATOM 688 N N . GLU A 1 87 ? -3.593 12.329 11.035 1.00 96.81 87 GLU A N 1
ATOM 689 C CA . GLU A 1 87 ? -3.735 11.333 9.969 1.00 96.81 87 GLU A CA 1
ATOM 690 C C . GLU A 1 87 ? -4.006 9.936 10.540 1.00 96.81 87 GLU A C 1
ATOM 692 O O . GLU A 1 87 ? -4.885 9.229 10.054 1.00 96.81 87 GLU A O 1
ATOM 697 N N . VAL A 1 88 ? -3.323 9.559 11.624 1.00 95.50 88 VAL A N 1
ATOM 698 C CA . VAL A 1 88 ? -3.562 8.295 12.338 1.00 95.50 88 VAL A CA 1
ATOM 699 C C . VAL A 1 88 ? -4.990 8.235 12.879 1.00 95.50 88 VAL A C 1
ATOM 701 O O . VAL A 1 88 ? -5.696 7.268 12.609 1.00 95.50 88 VAL A O 1
ATOM 704 N N . GLU A 1 89 ? -5.453 9.269 13.584 1.00 95.81 89 GLU A N 1
ATOM 705 C CA . GLU A 1 89 ? -6.829 9.339 14.103 1.00 95.81 89 GLU A CA 1
ATOM 706 C C . GLU A 1 89 ? -7.870 9.237 12.984 1.00 95.81 89 GLU A C 1
ATOM 708 O O . GLU A 1 89 ? -8.872 8.527 13.116 1.00 95.81 89 GLU A O 1
ATOM 713 N N . ARG A 1 90 ? -7.607 9.881 11.841 1.00 96.94 90 ARG A N 1
ATOM 714 C CA . ARG A 1 90 ? -8.476 9.789 10.669 1.00 96.94 90 ARG A CA 1
ATOM 715 C C . ARG A 1 90 ? -8.544 8.369 10.111 1.00 96.94 90 ARG A C 1
ATOM 717 O O . ARG A 1 90 ? -9.630 7.926 9.738 1.00 96.94 90 ARG A O 1
ATOM 724 N N . ILE A 1 91 ? -7.422 7.653 10.074 1.00 97.06 91 ILE A N 1
ATOM 725 C CA . ILE A 1 91 ? -7.374 6.251 9.642 1.00 97.06 91 ILE A CA 1
ATOM 726 C C . ILE A 1 91 ? -8.174 5.368 10.605 1.00 97.06 91 ILE A C 1
ATOM 728 O O . ILE A 1 91 ? -9.007 4.590 10.144 1.00 97.06 91 ILE A O 1
ATOM 732 N N . TYR A 1 92 ? -8.009 5.536 11.921 1.00 96.44 92 TYR A N 1
ATOM 733 C CA . TYR A 1 92 ? -8.822 4.824 12.915 1.00 96.44 92 TYR A CA 1
ATOM 734 C C . TYR A 1 92 ? -10.321 5.024 12.664 1.00 96.44 92 TYR A C 1
ATOM 736 O O . TYR A 1 92 ? -11.069 4.048 12.634 1.00 96.44 92 TYR A O 1
ATOM 744 N N . GLU A 1 93 ? -10.756 6.260 12.407 1.00 96.50 93 GLU A N 1
ATOM 745 C CA . GLU A 1 93 ? -12.158 6.559 12.102 1.00 96.50 93 GLU A CA 1
ATOM 746 C C . GLU A 1 93 ? -12.657 5.836 10.843 1.00 96.50 93 GLU A C 1
ATOM 748 O O . GLU A 1 93 ? -13.727 5.233 10.860 1.00 96.50 93 GLU A O 1
ATOM 753 N N . LEU A 1 94 ? -11.872 5.842 9.761 1.00 96.12 94 LEU A N 1
ATOM 754 C CA . LEU A 1 94 ? -12.241 5.188 8.498 1.00 96.12 94 LEU A CA 1
ATOM 755 C C . LEU A 1 94 ? -12.412 3.669 8.628 1.00 96.12 94 LEU A C 1
ATOM 757 O O . LEU A 1 94 ? -13.175 3.079 7.867 1.00 96.12 94 LEU A O 1
ATOM 761 N N . THR A 1 95 ? -11.713 3.048 9.578 1.00 94.75 95 THR A N 1
ATOM 762 C CA . THR A 1 95 ? -11.764 1.594 9.806 1.00 94.75 95 THR A CA 1
ATOM 763 C C . THR A 1 95 ? -12.911 1.156 10.720 1.00 94.75 95 THR A C 1
ATOM 765 O O . THR A 1 95 ? -13.195 -0.035 10.805 1.00 94.75 95 THR A O 1
ATOM 768 N N . LYS A 1 96 ? -13.616 2.086 11.389 1.00 94.12 96 LYS A N 1
ATOM 769 C CA . LYS A 1 96 ? -14.706 1.745 12.327 1.00 94.12 96 LYS A CA 1
ATOM 770 C C . LYS A 1 96 ? -15.879 1.031 11.668 1.00 94.12 96 LYS A C 1
ATOM 772 O O . LYS A 1 96 ? -16.545 0.236 12.319 1.00 94.12 96 LYS A O 1
ATOM 777 N N . SER A 1 97 ? -16.142 1.321 10.395 1.00 92.69 97 SER A N 1
ATOM 778 C CA . SER A 1 97 ? -17.221 0.682 9.636 1.00 92.69 97 SER A CA 1
ATOM 779 C C . SER A 1 97 ? -16.830 -0.682 9.062 1.00 92.69 97 SER A C 1
ATOM 781 O O . SER A 1 97 ? -17.562 -1.197 8.226 1.00 92.69 97 SER A O 1
ATOM 783 N N . LEU A 1 98 ? -15.657 -1.211 9.433 1.00 94.38 98 LEU A N 1
ATOM 784 C CA . LEU A 1 98 ? -15.058 -2.435 8.893 1.00 94.38 98 LEU A CA 1
ATOM 785 C C . LEU A 1 98 ? -14.834 -2.426 7.370 1.00 94.38 98 LEU A C 1
ATOM 787 O O . LEU A 1 98 ? -14.580 -3.464 6.767 1.00 94.38 98 LEU A O 1
ATOM 791 N N . ASN A 1 99 ? -14.880 -1.247 6.741 1.00 95.56 99 ASN A N 1
ATOM 792 C CA . ASN A 1 99 ? -14.545 -1.090 5.329 1.00 95.56 99 ASN A CA 1
ATOM 793 C C . ASN A 1 99 ? -13.039 -1.300 5.111 1.00 95.56 99 ASN A C 1
ATOM 795 O O . ASN A 1 99 ? -12.224 -0.906 5.945 1.00 95.56 99 ASN A O 1
ATOM 799 N N . LEU A 1 100 ? -12.652 -1.834 3.949 1.00 98.25 100 LEU A N 1
ATOM 800 C CA . LEU A 1 100 ? -11.252 -1.877 3.532 1.00 98.25 100 LEU A CA 1
ATOM 801 C C . LEU A 1 100 ? -10.733 -0.442 3.417 1.00 98.25 100 LEU A C 1
ATOM 803 O O . LEU A 1 100 ? -11.388 0.415 2.821 1.00 98.25 100 LEU A O 1
ATOM 807 N N . VAL A 1 101 ? -9.542 -0.171 3.944 1.00 98.38 101 VAL A N 1
ATOM 808 C CA . VAL A 1 101 ? -8.919 1.155 3.859 1.00 98.38 101 VAL A CA 1
ATOM 809 C C . VAL A 1 101 ? -7.551 1.020 3.213 1.00 98.38 101 VAL A C 1
ATOM 811 O O . VAL A 1 101 ? -6.656 0.432 3.802 1.00 98.38 101 VAL A O 1
ATOM 814 N N . VAL A 1 102 ? -7.372 1.577 2.017 1.00 98.62 102 VAL A N 1
ATOM 815 C CA . VAL A 1 102 ? -6.061 1.695 1.360 1.00 98.62 102 VAL A CA 1
ATOM 816 C C . VAL A 1 102 ? -5.479 3.064 1.677 1.00 98.62 102 VAL A C 1
ATOM 818 O O . VAL A 1 102 ? -6.134 4.078 1.427 1.00 98.62 102 VAL A O 1
ATOM 821 N N . ILE A 1 103 ? -4.249 3.102 2.184 1.00 98.31 103 ILE A N 1
ATOM 822 C CA . ILE A 1 103 ? -3.519 4.344 2.439 1.00 98.31 103 ILE A CA 1
ATOM 823 C C . ILE A 1 103 ? -2.596 4.629 1.263 1.00 98.31 103 ILE A C 1
ATOM 825 O O . ILE A 1 103 ? -1.588 3.955 1.050 1.00 98.31 103 ILE A O 1
ATOM 829 N N . ASP A 1 104 ? -2.943 5.662 0.506 1.00 97.75 104 ASP A N 1
ATOM 830 C CA . ASP A 1 104 ? -2.123 6.174 -0.578 1.00 97.75 104 ASP A CA 1
ATOM 831 C C . ASP A 1 104 ? -1.166 7.245 -0.034 1.00 97.75 104 ASP A C 1
ATOM 833 O O . ASP A 1 104 ? -1.521 8.422 0.058 1.00 97.75 104 ASP A O 1
ATOM 837 N N . SER A 1 105 ? 0.035 6.826 0.375 1.00 94.88 105 SER A N 1
ATOM 838 C CA . SER A 1 105 ? 1.086 7.722 0.872 1.00 94.88 105 SER A CA 1
ATOM 839 C C . SER A 1 105 ? 2.320 7.691 -0.022 1.00 94.88 105 SER A C 1
ATOM 841 O O . SER A 1 105 ? 2.840 6.628 -0.358 1.00 94.88 105 SER A O 1
ATOM 843 N N . GLU A 1 106 ? 2.809 8.877 -0.383 1.00 94.75 106 GLU A N 1
ATOM 844 C CA . GLU A 1 106 ? 4.066 9.057 -1.122 1.00 94.75 106 GLU A CA 1
ATOM 845 C C . GLU A 1 106 ? 5.293 9.014 -0.185 1.00 94.75 106 GLU A C 1
ATOM 847 O O . GLU A 1 106 ? 6.418 8.783 -0.632 1.00 94.75 106 GLU A O 1
ATOM 852 N N . ALA A 1 107 ? 5.082 9.190 1.126 1.00 94.69 107 ALA A N 1
ATOM 853 C CA . ALA A 1 107 ? 6.147 9.224 2.129 1.00 94.69 107 ALA A CA 1
ATOM 854 C C . ALA A 1 107 ? 6.698 7.827 2.479 1.00 94.69 107 ALA A C 1
ATOM 856 O O . ALA A 1 107 ? 7.807 7.707 3.004 1.00 94.69 107 ALA A O 1
ATOM 857 N N . ILE A 1 108 ? 5.954 6.762 2.166 1.00 96.44 108 ILE A N 1
ATOM 858 C CA . ILE A 1 108 ? 6.265 5.387 2.573 1.00 96.44 108 ILE A CA 1
ATOM 859 C C . ILE A 1 108 ? 6.727 4.587 1.359 1.00 96.44 108 ILE A C 1
ATOM 861 O O . ILE A 1 108 ? 5.999 4.430 0.383 1.00 96.44 108 ILE A O 1
ATOM 865 N N . ASN A 1 109 ? 7.953 4.078 1.430 1.00 97.25 109 ASN A N 1
ATOM 866 C CA . ASN A 1 109 ? 8.632 3.413 0.320 1.00 97.25 109 ASN A CA 1
ATOM 867 C C . ASN A 1 109 ? 9.334 2.112 0.727 1.00 97.25 109 ASN A C 1
ATOM 869 O O . ASN A 1 109 ? 9.884 1.430 -0.134 1.00 97.25 109 ASN A O 1
ATOM 873 N N . HIS A 1 110 ? 9.361 1.775 2.018 1.00 98.00 110 HIS A N 1
ATOM 874 C CA . HIS A 1 110 ? 10.090 0.620 2.533 1.00 98.00 110 HIS A CA 1
ATOM 875 C C . HIS A 1 110 ? 9.375 0.006 3.748 1.00 98.00 110 HIS A C 1
ATOM 877 O O . HIS A 1 110 ? 8.906 0.763 4.605 1.00 98.00 110 HIS A O 1
ATOM 883 N N . PRO A 1 111 ? 9.328 -1.334 3.895 1.00 97.75 111 PRO A N 1
ATOM 884 C CA . PRO A 1 111 ? 8.615 -1.973 5.004 1.00 97.75 111 PRO A CA 1
ATOM 885 C C . PRO A 1 111 ? 9.189 -1.609 6.382 1.00 97.75 111 PRO A C 1
ATOM 887 O O . PRO A 1 111 ? 8.445 -1.530 7.354 1.00 97.75 111 PRO A O 1
ATOM 890 N N . SER A 1 112 ? 10.484 -1.276 6.483 1.00 96.38 112 SER A N 1
ATOM 891 C CA . SER A 1 112 ? 11.082 -0.814 7.752 1.00 96.38 112 SER A CA 1
ATOM 892 C C . SER A 1 112 ? 10.468 0.484 8.301 1.00 96.38 112 SER A C 1
ATOM 894 O O . SER A 1 112 ? 10.511 0.726 9.508 1.00 96.38 112 SER A O 1
ATOM 896 N N . GLN A 1 113 ? 9.858 1.319 7.448 1.00 96.00 113 GLN A N 1
ATOM 897 C CA . GLN A 1 113 ? 9.107 2.494 7.907 1.00 96.00 113 GLN A CA 1
ATOM 898 C C . GLN A 1 113 ? 7.839 2.085 8.665 1.00 96.00 113 GLN A C 1
ATOM 900 O O . GLN A 1 113 ? 7.384 2.815 9.542 1.00 96.00 113 GLN A O 1
ATOM 905 N N . LEU A 1 114 ? 7.301 0.901 8.372 1.00 95.88 114 LEU A N 1
ATOM 906 C CA . LEU A 1 114 ? 6.078 0.358 8.957 1.00 95.88 114 LEU A CA 1
ATOM 907 C C . LEU A 1 114 ? 6.348 -0.610 10.114 1.00 95.88 114 LEU A C 1
ATOM 909 O O . LEU A 1 114 ? 5.411 -0.982 10.819 1.00 95.88 114 LEU A O 1
ATOM 913 N N . THR A 1 115 ? 7.613 -0.967 10.365 1.00 92.06 115 THR A N 1
ATOM 914 C CA . THR A 1 115 ? 8.003 -1.733 11.553 1.00 92.06 115 THR A CA 1
ATOM 915 C C . THR A 1 115 ? 7.515 -1.017 12.804 1.00 92.06 115 THR A C 1
ATOM 917 O O . THR A 1 115 ? 7.746 0.181 12.981 1.00 92.06 115 THR A O 1
ATOM 920 N N . ASP A 1 116 ? 6.798 -1.744 13.652 1.00 90.25 116 ASP A N 1
ATOM 921 C CA . ASP A 1 116 ? 6.153 -1.222 14.854 1.00 90.25 116 ASP A CA 1
ATOM 922 C C . ASP A 1 116 ? 5.184 -0.058 14.629 1.00 90.25 116 ASP A C 1
ATOM 924 O O . ASP A 1 116 ? 4.937 0.716 15.551 1.00 90.25 116 ASP A O 1
ATOM 928 N N . CYS A 1 117 ? 4.616 0.086 13.432 1.00 93.62 117 CYS A N 1
ATOM 929 C CA . CYS A 1 117 ? 3.571 1.071 13.192 1.00 93.62 117 CYS A CA 1
ATOM 930 C C . CYS A 1 117 ? 2.339 0.764 14.058 1.00 93.62 117 CYS A C 1
ATOM 932 O O . CYS A 1 117 ? 1.857 -0.369 14.096 1.00 93.62 117 CYS A O 1
ATOM 934 N N . SER A 1 118 ? 1.800 1.786 14.724 1.00 93.25 118 SER A N 1
ATOM 935 C CA . SER A 1 118 ? 0.613 1.684 15.589 1.00 93.25 118 SER A CA 1
ATOM 936 C C . SER A 1 118 ? -0.666 1.290 14.841 1.00 93.25 118 SER A C 1
ATOM 938 O O . SER A 1 118 ? -1.653 0.904 15.462 1.00 93.25 118 SER A O 1
ATOM 940 N N . LEU A 1 119 ? -0.653 1.385 13.510 1.00 95.50 119 LEU A N 1
ATOM 941 C CA . LEU A 1 119 ? -1.764 1.003 12.648 1.00 95.50 119 LEU A CA 1
ATOM 942 C C . LEU A 1 119 ? -1.745 -0.481 12.257 1.00 95.50 119 LEU A C 1
ATOM 944 O O . LEU A 1 119 ? -2.738 -0.947 11.711 1.00 95.50 119 LEU A O 1
ATOM 948 N N . ALA A 1 120 ? -0.640 -1.200 12.502 1.00 95.88 120 ALA A N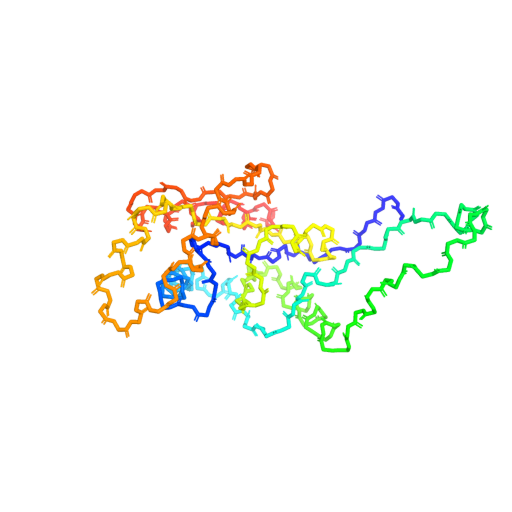 1
ATOM 949 C CA . ALA A 1 120 ? -0.441 -2.592 12.084 1.00 95.88 120 ALA A CA 1
ATOM 950 C C . ALA A 1 120 ? -0.929 -2.858 10.638 1.00 95.88 120 ALA A C 1
ATOM 952 O O . ALA A 1 120 ? -1.823 -3.679 10.435 1.00 95.88 120 ALA A O 1
ATOM 953 N N . PRO A 1 121 ? -0.410 -2.137 9.627 1.00 97.62 121 PRO A N 1
ATOM 954 C CA . PRO A 1 121 ? -0.939 -2.198 8.266 1.00 97.62 121 PRO A CA 1
ATOM 955 C C . PRO A 1 121 ? -0.766 -3.582 7.635 1.00 97.62 121 PRO A C 1
ATOM 957 O O . PRO A 1 121 ? 0.136 -4.321 8.020 1.00 97.62 121 PRO A O 1
ATOM 960 N N . VAL A 1 122 ? -1.604 -3.907 6.648 1.00 98.38 122 VAL A N 1
ATOM 961 C CA . VAL A 1 122 ? -1.336 -4.977 5.676 1.00 98.38 122 VAL A CA 1
ATOM 962 C C . VAL A 1 122 ? -0.381 -4.415 4.627 1.00 98.38 122 VAL A C 1
ATOM 964 O O . VAL A 1 122 ? -0.734 -3.477 3.907 1.00 98.38 122 VAL A O 1
ATOM 967 N N . VAL A 1 123 ? 0.829 -4.956 4.549 1.00 98.62 123 VAL A N 1
ATOM 968 C CA . VAL A 1 123 ? 1.889 -4.485 3.657 1.00 98.62 123 VAL A CA 1
ATOM 969 C C . VAL A 1 123 ? 1.925 -5.348 2.400 1.00 98.62 123 VAL A C 1
ATOM 971 O O . VAL A 1 123 ? 2.334 -6.505 2.435 1.00 98.62 123 VAL A O 1
ATOM 974 N N . VAL A 1 124 ? 1.520 -4.761 1.276 1.00 98.81 124 VAL A N 1
ATOM 975 C CA . VAL A 1 124 ? 1.522 -5.397 -0.046 1.00 98.81 124 VAL A CA 1
ATOM 976 C C . VAL A 1 124 ? 2.725 -4.895 -0.838 1.00 98.81 124 VAL A C 1
ATOM 978 O O . VAL A 1 124 ? 2.910 -3.687 -0.970 1.00 98.81 124 VAL A O 1
ATOM 981 N N . TYR A 1 125 ? 3.527 -5.791 -1.404 1.00 98.75 125 TYR A N 1
ATOM 982 C CA . TYR A 1 125 ? 4.682 -5.442 -2.228 1.00 98.75 125 TYR A CA 1
ATOM 983 C C . TYR A 1 125 ? 4.458 -5.820 -3.692 1.00 98.75 125 TYR A C 1
ATOM 985 O O . TYR A 1 125 ? 4.346 -6.995 -4.019 1.00 98.75 125 TYR A O 1
ATOM 993 N N . ILE A 1 126 ? 4.455 -4.828 -4.586 1.00 98.44 126 ILE A N 1
ATOM 994 C CA . ILE A 1 126 ? 4.557 -5.051 -6.033 1.00 98.44 126 ILE A CA 1
ATOM 995 C C . ILE A 1 126 ? 6.027 -5.312 -6.368 1.00 98.44 126 ILE A C 1
ATOM 997 O O . ILE A 1 126 ? 6.822 -4.375 -6.476 1.00 98.44 126 ILE A O 1
ATOM 1001 N N . LYS A 1 127 ? 6.400 -6.578 -6.530 1.00 98.06 127 LYS A N 1
ATOM 1002 C CA . LYS A 1 127 ? 7.769 -7.001 -6.826 1.00 98.06 127 LYS A CA 1
ATOM 1003 C C . LYS A 1 127 ? 8.048 -6.878 -8.317 1.00 98.06 127 LYS A C 1
ATOM 1005 O O . LYS A 1 127 ? 7.269 -7.297 -9.163 1.00 98.06 127 LYS A O 1
ATOM 1010 N N . MET A 1 128 ? 9.194 -6.294 -8.658 1.00 94.75 128 MET A N 1
ATOM 1011 C CA . MET A 1 128 ? 9.627 -6.175 -10.049 1.00 94.75 128 MET A CA 1
ATOM 1012 C C . MET A 1 128 ? 11.149 -6.279 -10.155 1.00 94.75 128 MET A C 1
ATOM 1014 O O . MET A 1 128 ? 11.859 -5.585 -9.425 1.00 94.75 128 MET A O 1
ATOM 1018 N N . PRO A 1 129 ? 11.679 -7.065 -11.106 1.00 94.50 129 PRO A N 1
ATOM 1019 C CA . PRO A 1 129 ? 13.102 -7.066 -11.412 1.00 94.50 129 PRO A CA 1
ATOM 1020 C C . PRO A 1 129 ? 13.608 -5.670 -11.833 1.00 94.50 129 PRO A C 1
ATOM 1022 O O . PRO A 1 129 ? 12.984 -5.027 -12.688 1.00 94.50 129 PRO A O 1
ATOM 1025 N N . PRO A 1 130 ? 14.772 -5.211 -11.330 1.00 95.19 130 PRO A N 1
ATOM 1026 C CA . PRO A 1 130 ? 15.317 -3.890 -11.657 1.00 95.19 130 PRO A CA 1
ATOM 1027 C C . PRO A 1 130 ? 15.469 -3.623 -13.162 1.00 95.19 130 PRO A C 1
ATOM 1029 O O . PRO A 1 130 ? 15.249 -2.502 -13.620 1.00 95.19 130 PRO A O 1
ATOM 1032 N N . ASP A 1 131 ? 15.798 -4.646 -13.953 1.00 95.25 131 ASP A N 1
ATOM 1033 C CA . ASP A 1 131 ? 15.965 -4.516 -15.405 1.00 95.25 131 ASP A CA 1
ATOM 1034 C C . ASP A 1 131 ? 14.642 -4.270 -16.139 1.00 95.25 131 ASP A C 1
ATOM 1036 O O . ASP A 1 131 ? 14.610 -3.561 -17.149 1.00 95.25 131 ASP A O 1
ATOM 1040 N N . ILE A 1 132 ? 13.534 -4.817 -15.627 1.00 94.62 132 ILE A N 1
ATOM 1041 C CA . ILE A 1 132 ? 12.195 -4.560 -16.168 1.00 94.62 132 ILE A CA 1
ATOM 1042 C C . ILE A 1 132 ? 11.798 -3.117 -15.861 1.00 94.62 132 ILE A C 1
ATOM 1044 O O . ILE A 1 132 ? 11.412 -2.388 -16.778 1.00 94.62 132 ILE A O 1
ATOM 1048 N N . LEU A 1 133 ? 12.006 -2.659 -14.621 1.00 94.56 133 LEU A N 1
ATOM 1049 C CA . LEU A 1 133 ? 11.777 -1.261 -14.255 1.00 94.56 133 LEU A CA 1
ATOM 1050 C C . LEU A 1 133 ? 12.574 -0.311 -15.164 1.00 94.56 133 LEU A C 1
ATOM 1052 O O . LEU A 1 133 ? 12.020 0.657 -15.686 1.00 94.56 133 LEU A O 1
ATOM 1056 N N . GLN A 1 134 ? 13.860 -0.589 -15.405 1.00 94.31 134 GLN A N 1
ATOM 1057 C CA . GLN A 1 134 ? 14.683 0.230 -16.302 1.00 94.31 134 GLN A CA 1
ATOM 1058 C C . GLN A 1 134 ? 14.090 0.335 -17.709 1.00 94.31 134 GLN A C 1
ATOM 1060 O O . GLN A 1 134 ? 14.099 1.418 -18.300 1.00 94.31 134 GLN A O 1
ATOM 1065 N N . LYS A 1 135 ? 13.587 -0.775 -18.262 1.00 93.88 135 LYS A N 1
ATOM 1066 C CA . LYS A 1 135 ? 12.931 -0.786 -19.577 1.00 93.88 135 LYS A CA 1
ATOM 1067 C C . LYS A 1 135 ? 11.669 0.076 -19.559 1.00 93.88 135 LYS A C 1
ATOM 1069 O O . LYS A 1 135 ? 11.518 0.920 -20.440 1.00 93.88 135 LYS A O 1
ATOM 1074 N N . LEU A 1 136 ? 10.825 -0.055 -18.534 1.00 92.75 136 LEU A N 1
ATOM 1075 C CA . LEU A 1 136 ? 9.610 0.751 -18.383 1.00 92.75 136 LEU A CA 1
ATOM 1076 C C . LEU A 1 136 ? 9.921 2.251 -18.275 1.00 92.75 136 LEU A C 1
ATOM 1078 O O . LEU A 1 136 ? 9.336 3.047 -19.006 1.00 92.75 136 LEU A O 1
ATOM 1082 N N . ILE A 1 137 ? 10.899 2.647 -17.452 1.00 92.69 137 ILE A N 1
ATOM 1083 C CA . ILE A 1 137 ? 11.328 4.052 -17.328 1.00 92.69 137 ILE A CA 1
ATOM 1084 C C . ILE A 1 137 ? 11.826 4.591 -18.679 1.00 92.69 137 ILE A C 1
ATOM 1086 O O . ILE A 1 137 ? 11.495 5.716 -19.062 1.00 92.69 137 ILE A O 1
ATOM 1090 N N . LYS A 1 138 ? 12.604 3.797 -19.430 1.00 91.94 138 LYS A N 1
ATOM 1091 C CA . LYS A 1 138 ? 13.097 4.187 -20.761 1.00 91.94 138 LYS A CA 1
ATOM 1092 C C . LYS A 1 138 ? 11.957 4.368 -21.767 1.00 91.94 138 LYS A C 1
ATOM 1094 O O . LYS A 1 138 ? 12.010 5.333 -22.530 1.00 91.94 138 LYS A O 1
ATOM 1099 N N . LEU A 1 139 ? 10.941 3.501 -21.743 1.00 91.31 139 LEU A N 1
ATOM 1100 C CA . LEU A 1 139 ? 9.768 3.577 -22.625 1.00 91.31 139 LEU A CA 1
ATOM 1101 C C . LEU A 1 139 ? 8.940 4.850 -22.406 1.00 91.31 139 LEU A C 1
ATOM 1103 O O . LEU A 1 139 ? 8.392 5.391 -23.360 1.00 91.31 139 LEU A O 1
ATOM 1107 N N . ARG A 1 140 ? 8.892 5.381 -21.178 1.00 85.88 140 ARG A N 1
ATOM 1108 C CA . ARG A 1 140 ? 8.175 6.634 -20.874 1.00 85.88 140 ARG A CA 1
ATOM 1109 C C . ARG A 1 140 ? 8.813 7.888 -21.479 1.00 85.88 140 ARG A C 1
ATOM 1111 O O . ARG A 1 140 ? 8.169 8.931 -21.525 1.00 85.88 140 ARG A O 1
ATOM 1118 N N . GLY A 1 141 ? 10.074 7.826 -21.915 1.00 67.06 141 GLY A N 1
ATOM 1119 C CA . GLY A 1 141 ? 10.744 8.870 -22.706 1.00 67.06 141 GLY A CA 1
ATOM 1120 C C . GLY A 1 141 ? 11.009 10.221 -22.021 1.00 67.06 141 GLY A C 1
ATOM 1121 O O . GLY A 1 141 ? 11.800 11.003 -22.541 1.00 67.06 141 GLY A O 1
ATOM 1122 N N . ARG A 1 142 ? 10.404 10.518 -20.862 1.00 63.38 142 ARG A N 1
ATOM 1123 C CA . ARG A 1 142 ? 10.353 11.886 -20.316 1.00 63.38 142 ARG A CA 1
ATOM 1124 C C . ARG A 1 142 ? 11.418 12.251 -19.287 1.00 63.38 142 ARG A C 1
ATOM 1126 O O . ARG A 1 142 ? 11.775 13.422 -19.219 1.00 63.38 142 ARG A O 1
ATOM 1133 N N . ASN A 1 143 ? 11.938 11.320 -18.478 1.00 62.81 143 ASN A N 1
ATOM 1134 C CA . ASN A 1 143 ? 12.837 11.721 -17.387 1.00 62.81 143 ASN A CA 1
ATOM 1135 C C . ASN A 1 143 ? 13.838 10.635 -16.952 1.00 62.81 143 ASN A C 1
ATOM 1137 O O . ASN A 1 143 ? 13.694 9.990 -15.915 1.00 62.81 143 ASN A O 1
ATOM 1141 N N . ARG A 1 144 ? 14.906 10.452 -17.742 1.00 68.94 144 ARG A N 1
ATOM 1142 C CA . ARG A 1 144 ? 15.995 9.503 -17.422 1.00 68.94 144 ARG A CA 1
ATOM 1143 C C . ARG A 1 144 ? 16.870 9.939 -16.242 1.00 68.94 144 ARG A C 1
ATOM 1145 O O . ARG A 1 144 ? 17.583 9.103 -15.693 1.00 68.94 144 ARG A O 1
ATOM 1152 N N . LYS A 1 145 ? 16.820 11.219 -15.847 1.00 79.62 145 LYS A N 1
ATOM 1153 C CA . LYS A 1 145 ? 17.708 11.804 -14.825 1.00 79.62 145 LYS A CA 1
ATOM 1154 C C . LYS A 1 145 ? 17.624 11.085 -13.474 1.00 79.62 145 LYS A C 1
ATOM 1156 O O . LYS A 1 145 ? 18.634 10.964 -12.796 1.00 79.62 145 LYS A O 1
ATOM 1161 N N . ASN A 1 146 ? 16.459 10.523 -13.145 1.00 88.81 146 ASN A N 1
ATOM 1162 C CA . ASN A 1 146 ? 16.211 9.862 -11.861 1.00 88.81 146 ASN A CA 1
ATOM 1163 C C . ASN A 1 146 ? 16.097 8.332 -11.979 1.00 88.81 146 ASN A C 1
ATOM 1165 O O . ASN A 1 146 ? 15.583 7.679 -11.072 1.00 88.81 146 ASN A O 1
ATOM 1169 N N . MET A 1 147 ? 16.543 7.741 -13.096 1.00 92.31 147 MET A N 1
ATOM 1170 C CA . MET A 1 147 ? 16.466 6.290 -13.300 1.00 92.31 147 MET A CA 1
ATOM 1171 C C . MET A 1 147 ? 17.315 5.534 -12.271 1.00 92.31 147 MET A C 1
ATOM 1173 O O . MET A 1 147 ? 16.839 4.562 -11.700 1.00 92.31 147 MET A O 1
ATOM 1177 N N . GLY A 1 148 ? 18.536 6.002 -11.982 1.00 94.06 148 GLY A N 1
ATOM 1178 C CA . GLY A 1 148 ? 19.427 5.344 -11.019 1.00 94.06 148 GLY A CA 1
ATOM 1179 C C . GLY A 1 148 ? 18.822 5.247 -9.616 1.00 94.06 148 GLY A C 1
ATOM 1180 O O . GLY A 1 148 ? 18.819 4.175 -9.022 1.00 94.06 148 GLY A O 1
ATOM 1181 N N . VAL A 1 149 ? 18.225 6.336 -9.120 1.00 95.31 149 VAL A N 1
ATOM 1182 C CA . VAL A 1 149 ? 17.555 6.368 -7.808 1.00 95.31 149 VAL A CA 1
ATOM 1183 C C . VAL A 1 149 ? 16.366 5.404 -7.742 1.00 95.31 149 VAL A C 1
ATOM 1185 O O . VAL A 1 149 ? 16.213 4.703 -6.745 1.00 95.31 149 VAL A O 1
ATOM 1188 N N . GLN A 1 150 ? 15.568 5.309 -8.809 1.00 95.06 150 GLN A N 1
ATOM 1189 C CA . GLN A 1 150 ? 14.458 4.353 -8.879 1.00 95.06 150 GLN A CA 1
ATOM 1190 C C . GLN A 1 150 ? 14.961 2.900 -8.902 1.00 95.06 150 GLN A C 1
ATOM 1192 O O . GLN A 1 150 ? 14.470 2.056 -8.156 1.00 95.06 150 GLN A O 1
ATOM 1197 N N . VAL A 1 151 ? 15.994 2.606 -9.695 1.00 95.75 151 VAL A N 1
ATOM 1198 C CA . VAL A 1 151 ? 16.601 1.265 -9.756 1.00 95.75 151 VAL A CA 1
ATOM 1199 C C . VAL A 1 151 ? 17.150 0.842 -8.395 1.00 95.75 151 VAL A C 1
ATOM 1201 O O . VAL A 1 151 ? 16.895 -0.278 -7.959 1.00 95.75 151 VAL A O 1
ATOM 1204 N N . VAL A 1 152 ? 17.837 1.744 -7.688 1.00 96.88 152 VAL A N 1
ATOM 1205 C CA . VAL A 1 152 ? 18.321 1.490 -6.322 1.00 96.88 152 VAL A CA 1
ATOM 1206 C C . VAL A 1 152 ? 17.156 1.262 -5.355 1.00 96.88 152 VAL A C 1
ATOM 1208 O O . VAL A 1 152 ? 17.239 0.379 -4.506 1.00 96.88 152 VAL A O 1
ATOM 1211 N N . GLY A 1 153 ? 16.059 2.015 -5.482 1.00 96.62 153 GLY A N 1
ATOM 1212 C CA . GLY A 1 153 ? 14.843 1.794 -4.692 1.00 96.62 153 GLY A CA 1
ATOM 1213 C C . GLY A 1 153 ? 14.282 0.378 -4.859 1.00 96.62 153 GLY A C 1
ATOM 1214 O O . GLY A 1 153 ? 14.026 -0.305 -3.871 1.00 96.62 153 GLY A O 1
ATOM 1215 N N . THR A 1 154 ? 14.184 -0.099 -6.100 1.00 97.44 154 THR A N 1
ATOM 1216 C CA . THR A 1 154 ? 13.743 -1.468 -6.414 1.00 97.44 154 THR A CA 1
ATOM 1217 C C . THR A 1 154 ? 14.704 -2.527 -5.877 1.00 97.44 154 THR A C 1
ATOM 1219 O O . THR A 1 154 ? 14.269 -3.533 -5.316 1.00 97.44 154 THR A O 1
ATOM 1222 N N . GLN A 1 155 ? 16.017 -2.305 -5.996 1.00 97.38 155 GLN A N 1
ATOM 1223 C CA . GLN A 1 155 ? 17.027 -3.218 -5.450 1.00 97.38 155 GLN A CA 1
ATOM 1224 C C . GLN A 1 155 ? 16.914 -3.349 -3.928 1.00 97.38 155 GLN A C 1
ATOM 1226 O O . GLN A 1 155 ? 16.963 -4.464 -3.420 1.00 97.38 155 GLN A O 1
ATOM 1231 N N . LYS A 1 156 ? 16.700 -2.239 -3.208 1.00 97.62 156 LYS A N 1
ATOM 1232 C CA . LYS A 1 156 ? 16.502 -2.258 -1.750 1.00 97.62 156 LYS A CA 1
ATOM 1233 C C . LYS A 1 156 ? 15.274 -3.071 -1.344 1.00 97.62 156 LYS A C 1
ATOM 1235 O O . LYS A 1 156 ? 15.372 -3.896 -0.444 1.00 97.62 156 LYS A O 1
ATOM 1240 N N . LEU A 1 157 ? 14.145 -2.884 -2.031 1.00 97.69 157 LEU A N 1
ATOM 1241 C CA . LEU A 1 157 ? 12.936 -3.674 -1.779 1.00 97.69 157 LEU A CA 1
ATOM 1242 C C . LEU A 1 157 ? 13.150 -5.165 -2.075 1.00 97.69 157 LEU A C 1
ATOM 1244 O O . LEU A 1 157 ? 12.711 -6.011 -1.309 1.00 97.69 157 LEU A O 1
ATOM 1248 N N . THR A 1 158 ? 13.888 -5.494 -3.137 1.00 96.00 158 THR A N 1
ATOM 1249 C CA . THR A 1 158 ? 14.213 -6.888 -3.500 1.00 96.00 158 THR A CA 1
ATOM 1250 C C . THR A 1 158 ? 15.144 -7.570 -2.490 1.00 96.00 158 THR A C 1
ATOM 1252 O O . THR A 1 158 ? 15.165 -8.792 -2.412 1.00 96.00 158 THR A O 1
ATOM 1255 N N . GLN A 1 159 ? 15.919 -6.798 -1.724 1.00 96.00 159 GLN A N 1
ATOM 1256 C CA . GLN A 1 159 ? 16.808 -7.301 -0.669 1.00 96.00 159 GLN A CA 1
ATOM 1257 C C . GLN A 1 159 ? 16.111 -7.459 0.691 1.00 96.00 159 GLN A C 1
ATOM 1259 O O . GLN A 1 159 ? 16.737 -7.941 1.635 1.00 96.00 159 GLN A O 1
ATOM 1264 N N . CYS A 1 160 ? 14.854 -7.028 0.823 1.00 97.44 160 CYS A N 1
ATOM 1265 C CA . CYS A 1 160 ? 14.084 -7.226 2.048 1.00 97.44 160 CYS A CA 1
ATOM 1266 C C . CYS A 1 160 ? 13.772 -8.711 2.259 1.00 97.44 160 CYS A C 1
ATOM 1268 O O . CYS A 1 160 ? 13.621 -9.458 1.297 1.00 97.44 160 CYS A O 1
ATOM 1270 N N . ASN A 1 161 ? 13.640 -9.121 3.522 1.00 97.00 161 ASN A N 1
ATOM 1271 C CA . ASN A 1 161 ? 13.088 -10.434 3.848 1.00 97.00 161 ASN A CA 1
ATOM 1272 C C . ASN A 1 161 ? 11.594 -10.453 3.480 1.00 97.00 161 ASN A C 1
ATOM 1274 O O . ASN A 1 161 ? 10.877 -9.503 3.803 1.00 97.00 161 ASN A O 1
ATOM 1278 N N . ASP A 1 162 ? 11.139 -11.529 2.839 1.00 96.75 162 ASP A N 1
ATOM 1279 C CA . ASP A 1 162 ? 9.750 -11.699 2.409 1.00 96.75 162 ASP A CA 1
ATOM 1280 C C . ASP A 1 162 ? 8.769 -11.646 3.601 1.00 96.75 162 ASP A C 1
ATOM 1282 O O . ASP A 1 162 ? 7.661 -11.141 3.457 1.00 96.75 162 ASP A O 1
ATOM 1286 N N . GLU A 1 163 ? 9.205 -12.028 4.810 1.00 96.56 163 GLU A N 1
ATOM 1287 C CA . GLU A 1 163 ? 8.422 -11.932 6.060 1.00 96.56 163 GLU A CA 1
ATOM 1288 C C . GLU A 1 163 ? 8.061 -10.492 6.473 1.00 96.56 163 GLU A C 1
ATOM 1290 O O . GLU A 1 163 ? 7.240 -10.280 7.365 1.00 96.56 163 GLU A O 1
ATOM 1295 N N . MET A 1 164 ? 8.683 -9.480 5.860 1.00 97.19 164 MET A N 1
ATOM 1296 C CA . MET A 1 164 ? 8.337 -8.075 6.098 1.00 97.19 164 MET A CA 1
ATOM 1297 C C . MET A 1 164 ? 7.071 -7.631 5.351 1.00 97.19 164 MET A C 1
ATOM 1299 O O . MET A 1 164 ? 6.630 -6.493 5.537 1.00 97.19 164 MET A O 1
ATOM 1303 N N . PHE A 1 165 ? 6.519 -8.490 4.493 1.00 98.38 165 PHE A N 1
ATOM 1304 C CA . PHE A 1 165 ? 5.340 -8.225 3.681 1.00 98.38 165 PHE A CA 1
ATOM 1305 C C . PHE A 1 165 ? 4.235 -9.227 4.024 1.00 98.38 165 PHE A C 1
ATOM 1307 O O . PHE A 1 165 ? 4.496 -10.412 4.210 1.00 98.38 165 PHE A O 1
ATOM 1314 N N . ASP A 1 166 ? 2.988 -8.761 4.081 1.00 98.44 166 ASP A N 1
ATOM 1315 C CA . ASP A 1 166 ? 1.827 -9.646 4.225 1.00 98.44 166 ASP A CA 1
ATOM 1316 C C . ASP A 1 166 ? 1.461 -10.299 2.876 1.00 98.44 166 ASP A C 1
ATOM 1318 O O . ASP A 1 166 ? 0.905 -11.393 2.850 1.00 98.44 166 ASP A O 1
ATOM 1322 N N . LEU A 1 167 ? 1.763 -9.625 1.756 1.00 98.75 167 LEU A N 1
ATOM 1323 C CA . LEU A 1 167 ? 1.517 -10.122 0.402 1.00 98.75 167 LEU A CA 1
ATOM 1324 C C . LEU A 1 167 ? 2.587 -9.623 -0.574 1.00 98.75 167 LEU A C 1
ATOM 1326 O O . LEU A 1 167 ? 2.899 -8.430 -0.603 1.00 98.75 167 LEU A O 1
ATOM 1330 N N . ILE A 1 168 ? 3.093 -10.515 -1.422 1.00 98.75 168 ILE A N 1
ATOM 1331 C CA . ILE A 1 168 ? 4.015 -10.189 -2.514 1.00 98.75 168 ILE A CA 1
ATOM 1332 C C . ILE A 1 168 ? 3.313 -10.487 -3.839 1.00 98.75 168 ILE A C 1
ATOM 1334 O O . ILE A 1 168 ? 2.805 -11.585 -4.034 1.00 98.75 168 ILE A O 1
ATOM 1338 N N . LEU A 1 169 ? 3.295 -9.496 -4.727 1.00 98.62 169 LEU A N 1
ATOM 1339 C CA . LEU A 1 169 ? 2.774 -9.583 -6.088 1.00 98.62 169 LEU A CA 1
ATOM 1340 C C . LEU A 1 169 ? 3.965 -9.623 -7.045 1.00 98.62 169 LEU A C 1
ATOM 1342 O O . LEU A 1 169 ? 4.609 -8.593 -7.266 1.00 98.62 169 LEU A O 1
ATOM 1346 N N . ASP A 1 170 ? 4.312 -10.803 -7.547 1.00 97.38 170 ASP A N 1
ATOM 1347 C CA . ASP A 1 170 ? 5.443 -11.034 -8.453 1.00 97.38 170 ASP A CA 1
ATOM 1348 C C . ASP A 1 170 ? 5.018 -11.528 -9.846 1.00 97.38 170 ASP A C 1
ATOM 1350 O O . ASP A 1 170 ? 5.854 -11.942 -10.657 1.00 97.38 170 ASP A O 1
ATOM 1354 N N . GLU A 1 171 ? 3.726 -11.416 -10.157 1.00 97.88 171 GLU A N 1
ATOM 1355 C CA . GLU A 1 171 ? 3.162 -11.790 -11.442 1.00 97.88 171 GLU A CA 1
ATOM 1356 C C . GLU A 1 171 ? 3.719 -10.914 -12.569 1.00 97.88 171 GLU A C 1
ATOM 1358 O O . GLU A 1 171 ? 3.789 -9.684 -12.489 1.00 97.88 171 GLU A O 1
ATOM 1363 N N . ALA A 1 172 ? 4.074 -11.553 -13.685 1.00 93.19 172 ALA A N 1
ATOM 1364 C CA . ALA A 1 172 ? 4.566 -10.849 -14.867 1.00 93.19 172 ALA A CA 1
ATOM 1365 C C . ALA A 1 172 ? 3.472 -10.018 -15.566 1.00 93.19 172 ALA A C 1
ATOM 1367 O O . ALA A 1 172 ? 3.783 -9.054 -16.271 1.00 93.19 172 ALA A O 1
ATOM 1368 N N . ILE A 1 173 ? 2.207 -10.408 -15.391 1.00 95.38 173 ILE A N 1
ATOM 1369 C CA . ILE A 1 173 ? 1.028 -9.769 -15.974 1.00 95.38 173 ILE A CA 1
ATOM 1370 C C . ILE A 1 173 ? 0.330 -8.965 -14.876 1.00 95.38 173 ILE A C 1
ATOM 1372 O O . ILE A 1 173 ? 0.023 -9.477 -13.802 1.00 95.38 173 ILE A O 1
ATOM 1376 N N . PHE A 1 174 ? 0.076 -7.685 -15.143 1.00 95.81 174 PHE A N 1
ATOM 1377 C CA . PHE A 1 174 ? -0.454 -6.766 -14.135 1.00 95.81 174 PHE A CA 1
ATOM 1378 C C . PHE A 1 174 ? -1.890 -7.110 -13.717 1.00 95.81 174 PHE A C 1
ATOM 1380 O O . PHE A 1 174 ? -2.275 -6.914 -12.565 1.00 95.81 174 PHE A O 1
ATOM 1387 N N . GLU A 1 175 ? -2.688 -7.628 -14.646 1.00 97.88 175 GLU A N 1
ATOM 1388 C CA . GLU A 1 175 ? -4.042 -8.111 -14.395 1.00 97.88 175 GLU A CA 1
ATOM 1389 C C . GLU A 1 175 ? -4.054 -9.299 -13.424 1.00 97.88 175 GLU A C 1
ATOM 1391 O O . GLU A 1 175 ? -4.921 -9.345 -12.550 1.00 97.88 175 GLU A O 1
ATOM 1396 N N . ASP A 1 176 ? -3.066 -10.192 -13.512 1.00 98.56 176 ASP A N 1
ATOM 1397 C CA . ASP A 1 176 ? -2.931 -11.340 -12.609 1.00 98.56 176 ASP A CA 1
ATOM 1398 C C . ASP A 1 176 ? -2.543 -10.873 -11.198 1.00 98.56 176 ASP A C 1
ATOM 1400 O O . ASP A 1 176 ? -3.172 -11.280 -10.223 1.00 98.56 176 ASP A O 1
ATOM 1404 N N . ALA A 1 177 ? -1.619 -9.910 -11.084 1.00 98.50 177 ALA A N 1
ATOM 1405 C CA . ALA A 1 177 ? -1.295 -9.261 -9.807 1.00 98.50 177 ALA A CA 1
ATOM 1406 C C . ALA A 1 177 ? -2.521 -8.576 -9.169 1.00 98.50 177 ALA A C 1
ATOM 1408 O O . ALA A 1 177 ? -2.728 -8.616 -7.953 1.00 98.50 177 ALA A O 1
ATOM 1409 N N . CYS A 1 178 ? -3.374 -7.950 -9.989 1.00 98.62 178 CYS A N 1
ATOM 1410 C CA . CYS A 1 178 ? -4.640 -7.381 -9.526 1.00 98.62 178 CYS A CA 1
ATOM 1411 C C . CYS A 1 178 ? -5.603 -8.472 -9.033 1.00 98.62 178 CYS A C 1
ATOM 1413 O O . CYS A 1 178 ? -6.251 -8.296 -7.997 1.00 98.62 178 CYS A O 1
ATOM 1415 N N . ALA A 1 179 ? -5.723 -9.585 -9.761 1.00 98.62 179 ALA A N 1
ATOM 1416 C CA . ALA A 1 179 ? -6.561 -10.714 -9.369 1.00 98.62 179 ALA A CA 1
ATOM 1417 C C . ALA A 1 179 ? -6.103 -11.306 -8.029 1.00 98.62 179 ALA A C 1
ATOM 1419 O O . ALA A 1 179 ? -6.923 -11.392 -7.116 1.00 98.62 179 ALA A O 1
ATOM 1420 N N . HIS A 1 180 ? -4.803 -11.565 -7.872 1.00 98.81 180 HIS A N 1
ATOM 1421 C CA . HIS A 1 180 ? -4.211 -12.097 -6.645 1.00 98.81 180 HIS A CA 1
ATOM 1422 C C . HIS A 1 180 ? -4.467 -11.191 -5.432 1.00 98.81 180 HIS A C 1
ATOM 1424 O O . HIS A 1 180 ? -4.994 -11.649 -4.416 1.00 98.81 180 HIS A O 1
ATOM 1430 N N . LEU A 1 181 ? -4.211 -9.878 -5.541 1.00 98.75 181 LEU A N 1
ATOM 1431 C CA . LEU A 1 181 ? -4.553 -8.944 -4.461 1.00 98.75 181 LEU A CA 1
ATOM 1432 C C . LEU A 1 181 ? -6.064 -8.917 -4.180 1.00 98.75 181 LEU A C 1
ATOM 1434 O O . LEU A 1 181 ? -6.487 -8.791 -3.033 1.00 98.75 181 LEU A O 1
ATOM 1438 N N . GLY A 1 182 ? -6.887 -9.014 -5.224 1.00 98.69 182 GLY A N 1
ATOM 1439 C CA . GLY A 1 182 ? -8.339 -9.076 -5.090 1.00 98.69 182 GLY A CA 1
ATOM 1440 C C . GLY A 1 182 ? -8.803 -10.292 -4.289 1.00 98.69 182 GLY A C 1
ATOM 1441 O O . GLY A 1 182 ? -9.624 -10.141 -3.392 1.00 98.69 182 GLY A O 1
ATOM 1442 N N . GLU A 1 183 ? -8.264 -11.472 -4.578 1.00 98.69 183 GLU A N 1
ATOM 1443 C CA . GLU A 1 183 ? -8.586 -12.716 -3.870 1.00 98.69 183 GLU A CA 1
ATOM 1444 C C . GLU A 1 183 ? -8.126 -12.679 -2.412 1.00 98.69 183 GLU A C 1
ATOM 1446 O O . GLU A 1 183 ? -8.904 -13.003 -1.512 1.00 98.69 183 GLU A O 1
ATOM 1451 N N . PHE A 1 184 ? -6.906 -12.191 -2.167 1.00 98.75 184 PHE A N 1
ATOM 1452 C CA . PHE A 1 184 ? -6.391 -11.979 -0.817 1.00 98.75 184 PHE A CA 1
ATOM 1453 C C . PHE A 1 184 ? -7.314 -11.061 0.003 1.00 98.75 184 PHE A C 1
ATOM 1455 O O . PHE A 1 184 ? -7.681 -11.381 1.134 1.00 98.75 184 PHE A O 1
ATOM 1462 N N . LEU A 1 185 ? -7.738 -9.929 -0.573 1.00 98.50 185 LEU A N 1
ATOM 1463 C CA . LEU A 1 185 ? -8.606 -8.973 0.117 1.00 98.50 185 LEU A CA 1
ATOM 1464 C C . LEU A 1 185 ? -10.052 -9.458 0.265 1.00 98.50 185 LEU A C 1
ATOM 1466 O O . LEU A 1 185 ? -10.713 -9.063 1.222 1.00 98.50 185 LEU A O 1
ATOM 1470 N N . ASP A 1 186 ? -10.549 -10.316 -0.627 1.00 98.00 186 ASP A N 1
ATOM 1471 C CA . ASP A 1 186 ? -11.846 -10.974 -0.447 1.00 98.00 186 ASP A CA 1
ATOM 1472 C C . ASP A 1 186 ? -11.827 -11.933 0.743 1.00 98.00 186 ASP A C 1
ATOM 1474 O O . ASP A 1 186 ? -12.778 -11.949 1.528 1.00 98.00 186 ASP A O 1
ATOM 1478 N N . GLN A 1 187 ? -10.752 -12.711 0.899 1.00 97.88 187 GLN A N 1
ATOM 1479 C CA . GLN A 1 187 ? -10.599 -13.574 2.067 1.00 97.88 187 GLN A CA 1
ATOM 1480 C C . GLN A 1 187 ? -10.479 -12.736 3.342 1.00 97.88 187 GLN A C 1
ATOM 1482 O O . GLN A 1 187 ? -11.246 -12.944 4.278 1.00 97.88 187 GLN A O 1
ATOM 1487 N N . TYR A 1 188 ? -9.620 -11.712 3.330 1.00 97.50 188 TYR A N 1
ATOM 1488 C CA . TYR A 1 188 ? -9.480 -10.784 4.452 1.00 97.50 188 TYR A CA 1
ATOM 1489 C C . TYR A 1 188 ? -10.814 -10.121 4.833 1.00 97.50 188 TYR A C 1
ATOM 1491 O O . TYR A 1 188 ? -11.143 -10.000 6.011 1.00 97.50 188 TYR A O 1
ATOM 1499 N N . TRP A 1 189 ? -11.624 -9.730 3.844 1.00 96.50 189 TRP A N 1
ATOM 1500 C CA . TRP A 1 189 ? -12.955 -9.171 4.077 1.00 96.50 189 TRP A CA 1
ATOM 1501 C C . TRP A 1 189 ? -13.892 -10.155 4.778 1.00 96.50 189 TRP A C 1
ATOM 1503 O O . TRP A 1 189 ? -14.608 -9.754 5.693 1.00 96.50 189 TRP A O 1
ATOM 1513 N N . ARG A 1 190 ? -13.913 -11.421 4.347 1.00 96.19 190 ARG A N 1
ATOM 1514 C CA . ARG A 1 190 ? -14.746 -12.469 4.962 1.00 96.19 190 ARG A CA 1
ATOM 1515 C C . ARG A 1 190 ? -14.327 -12.730 6.403 1.00 96.19 190 ARG A C 1
ATOM 1517 O O . ARG A 1 190 ? -15.189 -12.825 7.263 1.00 96.19 190 ARG A O 1
ATOM 1524 N N . ASP A 1 191 ? -13.026 -12.758 6.672 1.00 95.19 191 ASP A N 1
ATOM 1525 C CA . ASP A 1 191 ? -12.503 -12.984 8.023 1.00 95.19 191 ASP A CA 1
ATOM 1526 C C . ASP A 1 191 ? -12.869 -11.840 8.990 1.00 95.19 191 ASP A C 1
ATOM 1528 O O . ASP A 1 191 ? -13.043 -12.064 10.187 1.00 95.19 191 ASP A O 1
ATOM 1532 N N . LEU A 1 192 ? -13.032 -10.613 8.479 1.00 92.62 192 LEU A N 1
ATOM 1533 C CA . LEU A 1 192 ? -13.514 -9.460 9.251 1.00 92.62 192 LEU A CA 1
ATOM 1534 C C . LEU A 1 192 ? -15.031 -9.473 9.514 1.00 92.62 192 LEU A C 1
ATOM 1536 O O . LEU A 1 192 ? -15.494 -8.740 10.388 1.00 92.62 192 LEU A O 1
ATOM 1540 N N . HIS A 1 193 ? -15.801 -10.260 8.757 1.00 92.50 193 HIS A N 1
ATOM 1541 C CA . HIS A 1 193 ? -17.267 -10.263 8.766 1.00 92.50 193 HIS A CA 1
ATOM 1542 C C . HIS A 1 193 ? -17.806 -11.695 8.941 1.00 92.50 193 HIS A C 1
ATOM 1544 O O . HIS A 1 193 ? -18.198 -12.313 7.946 1.00 92.50 193 HIS A O 1
ATOM 1550 N N . PRO A 1 194 ? -17.805 -12.222 10.181 1.00 82.50 194 PRO A N 1
ATOM 1551 C CA . PRO A 1 194 ? -18.322 -13.554 10.494 1.00 82.50 194 PRO A CA 1
ATOM 1552 C C . PRO A 1 194 ? -19.839 -13.689 10.299 1.00 82.50 194 PRO A C 1
ATOM 1554 O O . PRO A 1 194 ? -20.561 -12.667 10.391 1.00 82.50 194 PRO A O 1
#

Sequence (194 aa):
PPYEVVPATRPIIVLGPSLRGYEVTDLMHKALYNYLKKRFAGKINIYKTHADIGLSKRSSKSNPNEKERFNLVKSGGQRVTAEVQREVERIYELTKSLNLVVIDSEAINHPSQLTDCSLAPVVVYIKMPPDILQKLIKLRGRNRKNMGVQVVGTQKLTQCNDEMFDLILDEAIFEDACAHLGEFLDQYWRDLHP

Radius of gyration: 18.34 Å; chains: 1; bounding box: 43×30×58 Å

pLDDT: mean 89.49, std 15.83, range [39.72, 98.81]

Foldseek 3Di:
DVDADAALAQAAEEADLFAFPDDVTVVLVVVLVVLCCVLQPVQEDEAEDADLLLLQADPPPPDPVVCVVPPPDDPPSPPQDPRSVVVRVVVSVVCPVVGHYYYHYNNDHELNSNVRRSNNHQYEYEQDQLVVQLVVVVVVVDDPPCSVNGSVRNVVRVPDDPVSHNYYQDDPDSVVSSVVVSVVVVVSSVVSPD

Secondary structure (DSSP, 8-state):
--S----SSPPEEEE-SS-SSSHHHHHHHHHHHHHHHHHTTTTEEEEEE-S-GGG-B------HHHHTTTT-------PPPHHHHHHHHHHHHHHTT--EEEEEESS--SGGGTTTBTT--EEEEE---HHHHHHHHHHT-S-GGGHHHHHHHHHHHHTS-GGG-SEEE--SSHHHHHHHHHHHHHHHHHHH--

Organism: Nematostella vectensis (NCBI:txid45351)